Protein AF-A0A367GEB2-F1 (afdb_monomer_lite)

Secondary structure (DSSP, 8-state):
-EEEEEEEPPPTTT-----B-PEESSS--SS----BSSTHHHHHHHH--TT-EEEEEEEEEESSS--HHHHHHHHHHHTTTS-EEEEEEEEES--SHHHHHHHHHHHHHT--SSEEEEEE-SSS-TTHHHHHHHHHHHHHHHSTT-EEEEEEEEEEEEETTEEEEEEEEE-GGGTTHHHHHHHHHHS--TTHHHHHHHHH-TTS--

pLDDT: mean 93.43, std 7.24, range [50.94, 98.88]

Radius of gyration: 18.13 Å; chains: 1; bounding box: 46×41×58 Å

Structure (mmCIF, N/CA/C/O backbone):
data_AF-A0A367GEB2-F1
#
_entry.id   AF-A0A367GEB2-F1
#
loop_
_atom_site.group_PDB
_atom_site.id
_atom_site.type_symbol
_atom_site.label_atom_id
_atom_site.label_alt_id
_atom_site.label_comp_id
_atom_site.label_asym_id
_atom_site.label_entity_id
_atom_site.label_seq_id
_atom_site.pdbx_PDB_ins_code
_atom_site.Cartn_x
_atom_site.Cartn_y
_atom_site.Cartn_z
_atom_site.occupancy
_atom_site.B_iso_or_equiv
_atom_site.auth_seq_id
_atom_site.auth_comp_id
_atom_site.auth_asym_id
_atom_site.auth_atom_id
_atom_site.pdbx_PDB_model_num
ATOM 1 N N . MET A 1 1 ? -18.034 -5.273 -1.468 1.00 91.25 1 MET A N 1
ATOM 2 C CA . MET A 1 1 ? -17.383 -4.385 -0.477 1.00 91.25 1 MET A CA 1
ATOM 3 C C . MET A 1 1 ? -16.349 -3.557 -1.222 1.00 91.25 1 MET A C 1
ATOM 5 O O . MET A 1 1 ? -15.858 -4.051 -2.236 1.00 91.25 1 MET A O 1
ATOM 9 N N . LYS A 1 2 ? -16.039 -2.326 -0.799 1.00 97.69 2 LYS A N 1
ATOM 10 C CA . LYS A 1 2 ? -14.981 -1.552 -1.458 1.00 97.69 2 LYS A CA 1
ATOM 11 C C . LYS A 1 2 ? -13.620 -1.969 -0.909 1.00 97.69 2 LYS A C 1
ATOM 13 O O . LYS A 1 2 ? -13.447 -2.116 0.300 1.00 97.69 2 LYS A O 1
ATOM 18 N N . ARG A 1 3 ? -12.664 -2.216 -1.800 1.00 98.56 3 ARG A N 1
ATOM 19 C CA . ARG A 1 3 ? -11.291 -2.591 -1.450 1.00 98.56 3 ARG A CA 1
ATOM 20 C C . ARG A 1 3 ? -10.326 -1.679 -2.180 1.00 98.56 3 ARG A C 1
ATOM 22 O O . ARG A 1 3 ? -10.350 -1.616 -3.410 1.00 98.56 3 ARG A O 1
ATOM 29 N N . ILE A 1 4 ? -9.478 -0.998 -1.420 1.00 98.81 4 ILE A N 1
ATOM 30 C CA . ILE A 1 4 ? -8.527 -0.029 -1.956 1.00 98.81 4 ILE A CA 1
ATOM 31 C C . ILE A 1 4 ? -7.113 -0.526 -1.690 1.00 98.81 4 ILE A C 1
ATOM 33 O O . ILE A 1 4 ? -6.742 -0.807 -0.555 1.00 98.81 4 ILE A O 1
ATOM 37 N N . TYR A 1 5 ? -6.326 -0.648 -2.754 1.00 98.88 5 TYR A N 1
ATOM 38 C CA . TYR A 1 5 ? -4.956 -1.146 -2.709 1.00 98.88 5 TYR A CA 1
ATOM 39 C C . TYR A 1 5 ? -3.984 -0.037 -3.089 1.00 98.88 5 TYR A C 1
ATOM 41 O O . TYR A 1 5 ? -4.121 0.545 -4.160 1.00 98.88 5 TYR A O 1
ATOM 49 N N . ILE A 1 6 ? -2.988 0.246 -2.257 1.00 98.88 6 ILE A N 1
ATOM 50 C CA . ILE A 1 6 ? -2.015 1.317 -2.502 1.00 98.88 6 ILE A CA 1
ATOM 51 C C . ILE A 1 6 ? -0.635 0.711 -2.737 1.00 98.88 6 ILE A C 1
ATOM 53 O O . ILE A 1 6 ? -0.153 -0.080 -1.931 1.00 98.88 6 ILE A O 1
ATOM 57 N N . THR A 1 7 ? 0.010 1.094 -3.836 1.00 98.50 7 THR A N 1
ATOM 58 C CA . THR A 1 7 ? 1.341 0.602 -4.204 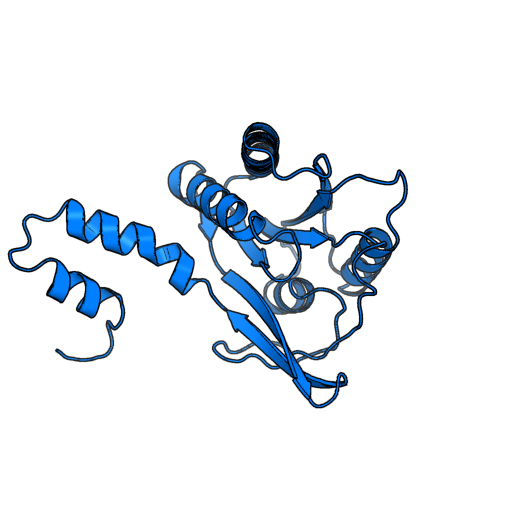1.00 98.50 7 THR A CA 1
ATOM 59 C C . THR A 1 7 ? 2.194 1.692 -4.816 1.00 98.50 7 THR A C 1
ATOM 61 O O . THR A 1 7 ? 1.678 2.604 -5.458 1.00 98.50 7 THR A O 1
ATOM 64 N N . ALA A 1 8 ? 3.511 1.585 -4.659 1.00 97.12 8 ALA A N 1
ATOM 65 C CA . ALA A 1 8 ? 4.448 2.436 -5.371 1.00 97.12 8 ALA A CA 1
ATOM 66 C C . ALA A 1 8 ? 4.975 1.747 -6.638 1.00 97.12 8 ALA A C 1
ATOM 68 O O . ALA A 1 8 ? 5.432 0.603 -6.611 1.00 97.12 8 ALA A O 1
ATOM 69 N N . ILE A 1 9 ? 4.997 2.478 -7.750 1.00 96.06 9 ILE A N 1
ATOM 70 C CA . ILE A 1 9 ? 5.625 2.042 -8.998 1.00 96.06 9 ILE A CA 1
ATOM 71 C C . ILE A 1 9 ? 7.033 2.642 -9.061 1.00 96.06 9 ILE A C 1
ATOM 73 O O . ILE A 1 9 ? 7.178 3.870 -9.092 1.00 96.06 9 ILE A O 1
ATOM 77 N N . PRO A 1 10 ? 8.093 1.815 -9.064 1.00 93.56 10 PRO A N 1
ATOM 78 C CA . PRO A 1 10 ? 9.451 2.326 -9.138 1.00 93.56 10 PRO A CA 1
ATOM 79 C C . PRO A 1 10 ? 9.740 2.909 -10.527 1.00 93.56 10 PRO A C 1
ATOM 81 O O . PRO A 1 10 ? 9.239 2.421 -11.540 1.00 93.56 10 PRO A O 1
ATOM 84 N N . LEU A 1 11 ? 10.601 3.926 -10.574 1.00 90.19 11 LEU A N 1
ATOM 85 C CA . LEU A 1 11 ? 11.084 4.507 -11.826 1.00 90.19 11 LEU A CA 1
ATOM 86 C C . LEU A 1 11 ? 11.839 3.467 -12.665 1.00 90.19 11 LEU A C 1
ATOM 88 O O . LEU A 1 11 ? 12.683 2.739 -12.133 1.00 90.19 11 LEU A O 1
ATOM 92 N N . ASP A 1 12 ? 11.595 3.466 -13.976 1.00 87.62 12 ASP A N 1
ATOM 93 C CA . ASP A 1 12 ? 12.242 2.558 -14.936 1.00 87.62 12 ASP A CA 1
ATOM 94 C C . ASP A 1 12 ? 13.780 2.674 -14.892 1.00 87.62 12 ASP A C 1
ATOM 96 O O . ASP A 1 12 ? 14.495 1.686 -15.041 1.00 87.62 12 ASP A O 1
ATOM 100 N N . SER A 1 13 ? 14.301 3.877 -14.619 1.00 78.19 13 SER A N 1
ATOM 101 C CA . SER A 1 13 ? 15.740 4.152 -14.495 1.00 78.19 13 SER A CA 1
ATOM 102 C C . SER A 1 13 ? 16.391 3.525 -13.262 1.00 78.19 13 SER A C 1
ATOM 104 O O . SER A 1 13 ? 17.603 3.316 -13.250 1.00 78.19 13 SER A O 1
ATOM 106 N N . ASN A 1 14 ? 15.610 3.261 -12.212 1.00 74.25 14 ASN A N 1
ATOM 107 C CA . ASN A 1 14 ? 16.135 2.869 -10.905 1.00 74.25 14 ASN A CA 1
ATOM 108 C C . ASN A 1 14 ? 16.018 1.363 -10.670 1.00 74.25 14 ASN A C 1
ATOM 110 O O . ASN A 1 14 ? 16.843 0.790 -9.960 1.00 74.25 14 ASN A O 1
ATOM 114 N N . PHE A 1 15 ? 14.998 0.720 -11.245 1.00 73.38 15 PHE A N 1
ATOM 115 C CA . PHE A 1 15 ? 14.723 -0.691 -11.012 1.00 73.38 15 PHE A CA 1
ATOM 116 C C . PHE A 1 15 ? 14.232 -1.394 -12.275 1.00 73.38 15 PHE A C 1
ATOM 118 O O . PHE A 1 15 ? 13.178 -1.066 -12.814 1.00 73.38 15 PHE A O 1
ATOM 125 N N . SER A 1 16 ? 14.941 -2.462 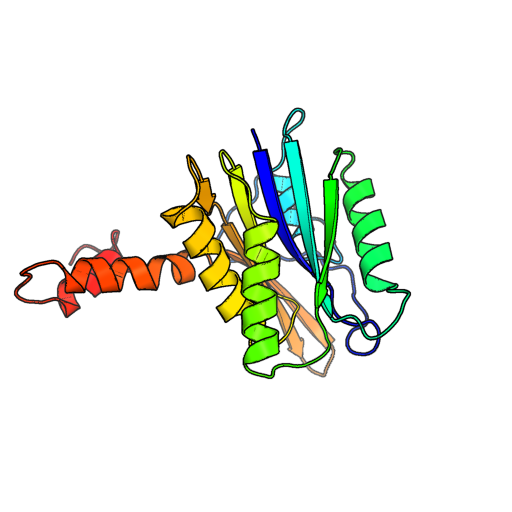-12.648 1.00 74.31 16 SER A N 1
ATOM 126 C CA . SER A 1 16 ? 14.346 -3.558 -13.410 1.00 74.31 16 SER A CA 1
ATOM 127 C C . SER A 1 16 ? 13.570 -4.437 -12.435 1.00 74.31 16 SER A C 1
ATOM 129 O O . SER A 1 16 ? 14.162 -5.073 -11.557 1.00 74.31 16 SER A O 1
ATOM 131 N N . ILE A 1 17 ? 12.250 -4.474 -12.574 1.00 90.00 17 ILE A N 1
ATOM 132 C CA . ILE A 1 17 ? 11.398 -5.341 -11.760 1.00 90.00 17 ILE A CA 1
ATOM 133 C C . ILE A 1 17 ? 11.468 -6.790 -12.257 1.00 90.00 17 ILE A C 1
ATOM 135 O O . ILE A 1 17 ? 11.516 -7.062 -13.456 1.00 90.00 17 ILE A O 1
ATOM 139 N N . SER A 1 18 ? 11.455 -7.734 -11.319 1.00 92.56 18 SER A N 1
ATOM 140 C CA . SER A 1 18 ? 11.450 -9.175 -11.594 1.00 92.56 18 SER A CA 1
ATOM 141 C C . SER A 1 18 ? 10.292 -9.835 -10.862 1.00 92.56 18 SER A C 1
ATOM 143 O O . SER A 1 18 ? 9.883 -9.375 -9.794 1.00 92.56 18 SER A O 1
ATOM 145 N N . ARG A 1 19 ? 9.781 -10.934 -11.423 1.00 95.12 19 ARG A N 1
ATOM 146 C CA . ARG A 1 19 ? 8.762 -11.749 -10.760 1.00 95.12 19 ARG A CA 1
ATOM 147 C C . ARG A 1 19 ? 9.393 -12.606 -9.676 1.00 95.12 19 ARG A C 1
ATOM 149 O O . ARG A 1 19 ? 10.371 -13.301 -9.942 1.00 95.12 19 ARG A O 1
ATOM 156 N N . TYR A 1 20 ? 8.777 -12.622 -8.501 1.00 96.12 20 TYR A N 1
ATOM 157 C CA . TYR A 1 20 ? 9.167 -13.517 -7.419 1.00 96.12 20 TYR A CA 1
ATOM 158 C C . TYR A 1 20 ? 7.945 -14.145 -6.765 1.00 96.12 20 TYR A C 1
ATOM 160 O O . TYR A 1 20 ? 6.945 -13.466 -6.533 1.00 96.12 20 TYR A O 1
ATOM 168 N N . ALA A 1 21 ? 8.045 -15.436 -6.452 1.00 95.75 21 ALA A N 1
ATOM 169 C CA . ALA A 1 21 ? 7.168 -16.085 -5.488 1.00 95.75 21 ALA A CA 1
ATOM 170 C C . ALA A 1 21 ? 7.718 -15.755 -4.093 1.00 95.75 21 ALA A C 1
ATOM 172 O O . ALA A 1 21 ? 8.778 -16.251 -3.720 1.00 95.75 21 ALA A O 1
ATOM 173 N N . ALA A 1 22 ? 7.068 -14.825 -3.394 1.00 96.19 22 ALA A N 1
ATOM 174 C CA . ALA A 1 22 ? 7.492 -14.380 -2.072 1.00 96.19 22 ALA A CA 1
ATOM 175 C C . ALA A 1 22 ? 6.792 -15.208 -0.994 1.00 96.19 22 ALA A C 1
ATOM 177 O O . ALA A 1 22 ? 5.562 -15.254 -0.958 1.00 96.19 22 ALA A O 1
ATOM 178 N N . GLU A 1 23 ? 7.569 -15.838 -0.117 1.00 96.81 23 GLU A N 1
ATOM 179 C CA . GLU A 1 23 ? 7.014 -16.648 0.965 1.00 96.81 23 GLU A CA 1
ATOM 180 C C . GLU A 1 23 ? 6.438 -15.744 2.074 1.00 96.81 23 GLU A C 1
ATOM 182 O O . GLU A 1 23 ? 7.139 -14.838 2.539 1.00 96.81 23 GLU A O 1
ATOM 187 N N . PRO A 1 24 ? 5.187 -15.958 2.518 1.00 96.81 24 PRO A N 1
ATOM 188 C CA . PRO A 1 24 ? 4.606 -15.261 3.663 1.00 96.81 24 PRO A CA 1
ATOM 189 C C . PRO A 1 24 ? 5.410 -15.551 4.933 1.00 96.81 24 PRO A C 1
ATOM 191 O O . PRO A 1 24 ? 5.550 -16.705 5.338 1.00 96.81 24 PRO A O 1
ATOM 194 N N . ALA A 1 25 ? 5.936 -14.513 5.577 1.00 97.25 25 ALA A N 1
ATOM 195 C CA . ALA A 1 25 ? 6.804 -14.673 6.741 1.00 97.25 25 ALA A CA 1
ATOM 196 C C . ALA A 1 25 ? 6.032 -14.727 8.068 1.00 97.25 25 ALA A C 1
ATOM 198 O O . ALA A 1 25 ? 6.400 -15.470 8.975 1.00 97.25 25 ALA A O 1
ATOM 199 N N . ASN A 1 26 ? 4.975 -13.925 8.198 1.00 96.19 26 ASN A N 1
ATOM 200 C CA . ASN A 1 26 ? 4.260 -13.707 9.460 1.00 96.19 26 ASN A CA 1
ATOM 201 C C . ASN A 1 26 ? 2.733 -13.614 9.301 1.00 96.19 26 ASN A C 1
ATOM 203 O O . ASN A 1 26 ? 2.041 -13.211 10.230 1.00 96.19 26 ASN A O 1
ATOM 207 N N . TYR A 1 27 ? 2.206 -14.021 8.148 1.00 95.88 27 TYR A N 1
ATOM 208 C CA . TYR A 1 27 ? 0.774 -14.137 7.884 1.00 95.88 27 TYR A CA 1
ATOM 209 C C . TYR A 1 27 ? 0.497 -15.420 7.093 1.00 95.88 27 TYR A C 1
ATOM 211 O O . TYR A 1 27 ? 1.418 -16.048 6.566 1.00 95.88 27 TYR A O 1
ATOM 219 N N . ARG A 1 28 ? -0.768 -15.847 7.027 1.00 95.06 28 ARG A N 1
ATOM 220 C CA . ARG A 1 28 ? -1.172 -17.055 6.292 1.00 95.06 28 ARG A CA 1
ATOM 221 C C . ARG A 1 28 ? -2.042 -16.669 5.096 1.00 95.06 28 ARG A C 1
ATOM 223 O O . ARG A 1 28 ? -3.150 -16.189 5.327 1.00 95.06 28 ARG A O 1
ATOM 230 N N . PRO A 1 29 ? -1.586 -16.880 3.849 1.00 92.88 29 PRO A N 1
ATOM 231 C CA . PRO A 1 29 ? -2.404 -16.604 2.679 1.00 92.88 29 PRO A CA 1
ATOM 232 C C . PRO A 1 29 ? -3.514 -17.652 2.560 1.00 92.88 29 PRO A C 1
ATOM 234 O O . PRO A 1 29 ? -3.344 -18.813 2.944 1.00 92.88 29 PRO A O 1
ATOM 237 N N . GLN A 1 30 ? -4.646 -17.256 1.992 1.00 90.88 30 GLN A N 1
ATOM 238 C CA . GLN A 1 30 ? -5.752 -18.158 1.668 1.00 90.88 30 GLN A CA 1
ATOM 239 C C . GLN A 1 30 ? -5.528 -18.891 0.338 1.00 90.88 30 GLN A C 1
ATOM 241 O O . GLN A 1 30 ? -6.094 -19.963 0.112 1.00 90.88 30 GLN A O 1
ATOM 246 N N . LYS A 1 31 ? -4.709 -18.324 -0.552 1.00 90.12 31 LYS A N 1
ATOM 247 C CA . LYS A 1 31 ? -4.385 -18.870 -1.873 1.00 90.12 31 LYS A CA 1
ATOM 248 C C . LYS A 1 31 ? -2.911 -19.287 -1.973 1.00 90.12 31 LYS A C 1
ATOM 250 O O . LYS A 1 31 ? -2.059 -18.731 -1.284 1.00 90.12 31 LYS A O 1
ATOM 255 N N . PRO A 1 32 ? -2.578 -20.246 -2.861 1.00 91.56 32 PRO A N 1
ATOM 256 C CA . PRO A 1 32 ? -1.190 -20.629 -3.102 1.00 91.56 32 PRO A CA 1
ATOM 257 C C . PRO A 1 32 ? -0.338 -19.452 -3.581 1.00 91.56 32 PRO A C 1
ATOM 259 O O . PRO A 1 32 ? -0.778 -18.666 -4.426 1.00 91.56 32 PRO A O 1
ATOM 262 N N . VAL A 1 33 ? 0.904 -19.387 -3.096 1.00 91.94 33 VAL A N 1
ATOM 263 C CA . VAL A 1 33 ? 1.892 -18.388 -3.515 1.00 91.94 33 VAL A CA 1
ATOM 264 C C . VAL A 1 33 ? 2.161 -18.526 -5.016 1.00 91.94 33 VAL A C 1
ATOM 266 O O . VAL A 1 33 ? 2.369 -19.623 -5.538 1.00 91.94 33 VAL A O 1
ATOM 269 N N . ARG A 1 34 ? 2.151 -17.394 -5.724 1.00 94.94 34 ARG A N 1
ATOM 270 C CA . ARG A 1 34 ? 2.455 -17.298 -7.157 1.00 94.94 34 ARG A CA 1
ATOM 271 C C . ARG A 1 34 ? 3.483 -16.197 -7.406 1.00 94.94 34 ARG A C 1
ATOM 273 O O . ARG A 1 34 ? 3.566 -15.260 -6.613 1.00 94.94 34 ARG A O 1
ATOM 280 N N . PRO A 1 35 ? 4.268 -16.296 -8.491 1.00 96.50 35 PRO A N 1
ATOM 281 C CA . PRO A 1 35 ? 5.253 -15.281 -8.809 1.00 96.50 35 PRO A CA 1
ATOM 282 C C . PRO A 1 35 ? 4.601 -14.020 -9.387 1.00 96.50 35 PRO A C 1
ATOM 284 O O . PRO A 1 35 ? 3.943 -14.087 -10.424 1.00 96.50 35 PRO A O 1
ATOM 287 N N . TYR A 1 36 ? 4.862 -12.876 -8.756 1.00 97.19 36 TYR A N 1
ATOM 288 C CA . TYR A 1 36 ? 4.386 -11.559 -9.194 1.00 97.19 36 TYR A CA 1
ATOM 289 C C . TYR A 1 36 ? 5.524 -10.535 -9.217 1.00 97.19 36 TYR A C 1
ATOM 291 O O . TYR A 1 36 ? 6.496 -10.639 -8.458 1.00 97.19 36 TYR A O 1
ATOM 299 N N . TYR A 1 37 ? 5.417 -9.545 -10.099 1.00 97.00 37 TYR A N 1
ATOM 300 C CA . TYR A 1 37 ? 6.303 -8.388 -10.143 1.00 97.00 37 TYR A CA 1
ATOM 301 C C . TYR A 1 37 ? 6.082 -7.502 -8.921 1.00 97.00 37 TYR A C 1
ATOM 303 O O . TYR A 1 37 ? 7.059 -7.136 -8.262 1.00 97.00 37 TYR A O 1
ATOM 311 N N . TYR A 1 38 ? 4.826 -7.223 -8.569 1.00 97.75 38 TYR A N 1
ATOM 312 C CA . TYR A 1 38 ? 4.482 -6.294 -7.499 1.00 97.75 38 TYR A CA 1
ATOM 313 C C . TYR A 1 38 ? 4.062 -7.018 -6.210 1.00 97.75 38 TYR A C 1
ATOM 315 O O . TYR A 1 38 ? 3.302 -7.984 -6.267 1.00 97.75 38 TYR A O 1
ATOM 323 N N . PRO A 1 39 ? 4.537 -6.566 -5.034 1.00 97.38 39 PRO A N 1
ATOM 324 C CA . PRO A 1 39 ? 4.175 -7.133 -3.726 1.00 97.38 39 PRO A CA 1
ATOM 325 C C . PRO A 1 39 ? 2.698 -7.003 -3.360 1.00 97.38 39 PRO A C 1
ATOM 327 O O . PRO A 1 39 ? 2.180 -7.831 -2.613 1.00 97.38 39 PRO A O 1
ATOM 330 N N . ILE A 1 40 ? 2.013 -5.986 -3.891 1.00 98.44 40 ILE A N 1
ATOM 331 C CA . ILE A 1 40 ? 0.582 -5.794 -3.648 1.00 98.44 40 ILE A CA 1
ATOM 332 C C . ILE A 1 40 ? -0.271 -6.816 -4.408 1.00 98.44 40 ILE A C 1
ATOM 334 O O . ILE A 1 40 ? -1.334 -7.211 -3.943 1.00 98.44 40 ILE A O 1
ATOM 338 N N . THR A 1 41 ? 0.194 -7.307 -5.559 1.00 98.00 41 THR A N 1
ATOM 339 C CA . THR A 1 41 ? -0.560 -8.230 -6.415 1.00 98.00 41 THR A CA 1
ATOM 340 C C . THR A 1 41 ? -0.971 -9.530 -5.714 1.00 98.00 41 THR A C 1
ATOM 342 O O . THR A 1 41 ? -2.152 -9.878 -5.792 1.00 98.00 41 THR A O 1
ATOM 345 N N . PRO A 1 42 ? -0.089 -10.266 -5.000 1.00 97.38 42 PRO A N 1
ATOM 346 C CA . PRO A 1 42 ? -0.521 -11.439 -4.243 1.00 97.38 42 PRO A CA 1
ATOM 347 C C . PRO A 1 42 ? -1.542 -11.090 -3.151 1.00 97.38 42 PRO A C 1
ATOM 349 O O . PRO A 1 42 ? -2.421 -11.904 -2.887 1.00 97.38 42 PRO A O 1
ATOM 352 N N . VAL A 1 43 ? -1.491 -9.883 -2.575 1.00 98.06 43 VAL A N 1
ATOM 353 C CA . VAL A 1 43 ? -2.473 -9.409 -1.583 1.00 98.06 43 VAL A CA 1
ATOM 354 C C . VAL A 1 43 ? -3.835 -9.195 -2.238 1.00 98.06 43 VAL A C 1
ATOM 356 O O . VAL A 1 43 ? -4.839 -9.681 -1.720 1.00 98.06 43 VAL A O 1
ATOM 359 N N . ILE A 1 44 ? -3.886 -8.535 -3.401 1.00 98.06 44 ILE A N 1
ATOM 360 C CA . ILE A 1 44 ? -5.122 -8.382 -4.187 1.00 98.06 44 ILE A CA 1
ATOM 361 C C . ILE A 1 44 ? -5.676 -9.764 -4.528 1.00 98.06 44 ILE A C 1
ATOM 363 O O . ILE A 1 44 ? -6.846 -10.047 -4.275 1.00 98.06 44 ILE A O 1
ATOM 367 N N . ALA A 1 45 ? -4.823 -10.653 -5.045 1.00 96.88 45 ALA A N 1
ATOM 368 C CA . ALA A 1 45 ? -5.216 -12.006 -5.402 1.00 96.88 45 ALA A CA 1
ATOM 369 C C . ALA A 1 45 ? -5.812 -12.757 -4.205 1.00 96.88 45 ALA A C 1
ATOM 371 O O . ALA A 1 45 ? -6.795 -13.472 -4.382 1.00 96.88 45 ALA A O 1
ATOM 372 N N . ASP A 1 46 ? -5.251 -12.610 -3.006 1.00 96.38 46 ASP A N 1
ATOM 373 C CA . ASP A 1 46 ? -5.690 -13.324 -1.807 1.00 96.38 46 ASP A CA 1
ATOM 374 C C . ASP A 1 46 ? -6.973 -12.755 -1.189 1.00 96.38 46 ASP A C 1
ATOM 376 O O . ASP A 1 46 ? -7.855 -13.510 -0.765 1.00 96.38 46 ASP A O 1
ATOM 380 N N . THR A 1 47 ? -7.116 -11.430 -1.193 1.00 96.62 47 THR A N 1
ATOM 381 C CA . THR A 1 47 ? -8.138 -10.718 -0.412 1.00 96.62 47 THR A CA 1
ATOM 382 C C . THR A 1 47 ? -9.359 -10.316 -1.238 1.00 96.62 47 THR A C 1
ATOM 384 O O . THR A 1 47 ? -10.477 -10.424 -0.737 1.00 96.62 47 THR A O 1
ATOM 387 N N . ALA A 1 48 ? -9.193 -9.944 -2.511 1.00 96.38 48 ALA A N 1
ATOM 388 C CA . ALA A 1 48 ? -10.305 -9.527 -3.360 1.00 96.38 48 ALA A CA 1
ATOM 389 C C . ALA A 1 48 ? -11.258 -10.689 -3.687 1.00 96.38 48 ALA A C 1
ATOM 391 O O . ALA A 1 48 ? -10.857 -11.859 -3.813 1.00 96.38 48 ALA A O 1
ATOM 392 N N . ARG A 1 49 ? -12.549 -10.375 -3.817 1.00 94.38 49 ARG A N 1
ATOM 393 C CA . ARG A 1 49 ? -13.620 -11.317 -4.160 1.00 94.38 49 ARG A CA 1
ATOM 394 C C . ARG A 1 49 ? -14.396 -10.829 -5.385 1.00 94.38 49 ARG A C 1
ATOM 396 O O . ARG A 1 49 ? -14.413 -9.649 -5.716 1.00 94.38 49 ARG A O 1
ATOM 403 N N . GLN A 1 50 ? -15.045 -11.768 -6.070 1.00 93.56 50 GLN A N 1
ATOM 404 C CA . GLN A 1 50 ? -16.021 -11.447 -7.115 1.00 93.56 50 GLN A CA 1
ATOM 405 C C . GLN A 1 50 ? -17.138 -10.577 -6.520 1.00 93.56 50 GLN A C 1
ATOM 407 O O . GLN A 1 50 ? -17.686 -10.921 -5.474 1.00 93.56 50 GLN A O 1
ATOM 412 N N . GLY A 1 51 ? -17.460 -9.468 -7.187 1.00 94.38 51 GLY A N 1
ATOM 413 C CA . GLY A 1 51 ? -18.447 -8.489 -6.718 1.00 94.38 51 GLY A CA 1
ATOM 414 C C . GLY A 1 51 ? -17.898 -7.399 -5.788 1.00 94.38 51 GLY A C 1
ATOM 415 O O . GLY A 1 51 ? -18.667 -6.528 -5.386 1.00 94.38 51 GLY A O 1
ATOM 416 N N . ASP A 1 52 ? -16.604 -7.414 -5.450 1.00 97.38 52 ASP A N 1
ATOM 417 C CA . ASP A 1 52 ? -15.973 -6.266 -4.797 1.00 97.38 52 ASP A CA 1
ATOM 418 C C . ASP A 1 52 ? -15.772 -5.108 -5.780 1.00 97.38 52 ASP A C 1
ATOM 420 O O . ASP A 1 52 ? -15.501 -5.311 -6.965 1.00 97.38 52 ASP A O 1
ATOM 424 N N . GLU A 1 53 ? -15.876 -3.887 -5.261 1.00 98.19 53 GLU A N 1
ATOM 425 C CA . GLU A 1 53 ? -15.441 -2.683 -5.959 1.00 98.19 53 GLU A CA 1
ATOM 426 C C . GLU A 1 53 ? -13.957 -2.486 -5.645 1.00 98.19 53 GLU A C 1
ATOM 428 O O . GLU A 1 53 ? -13.591 -2.192 -4.505 1.00 98.19 53 GLU A O 1
ATOM 433 N N . ILE A 1 54 ? -13.093 -2.732 -6.632 1.00 98.56 54 ILE A N 1
ATOM 434 C CA . ILE A 1 54 ? -11.642 -2.748 -6.438 1.00 98.56 54 ILE A CA 1
ATOM 435 C C . ILE A 1 54 ? -11.035 -1.486 -7.044 1.00 98.56 54 ILE A C 1
ATOM 437 O O . ILE A 1 54 ? -11.067 -1.306 -8.264 1.00 98.56 54 ILE A O 1
ATOM 441 N N . LYS A 1 55 ? -10.414 -0.660 -6.200 1.00 98.75 55 LYS A N 1
ATOM 442 C CA . LYS A 1 55 ? -9.578 0.473 -6.613 1.00 98.75 55 LYS A CA 1
ATOM 443 C C . LYS A 1 55 ? -8.119 0.186 -6.279 1.00 98.75 55 LYS A C 1
ATOM 445 O O . LYS A 1 55 ? -7.800 -0.315 -5.203 1.00 98.75 55 LYS A O 1
ATOM 450 N N . VAL A 1 56 ? -7.220 0.514 -7.195 1.00 98.81 56 VAL A N 1
ATOM 451 C CA . VAL A 1 56 ? -5.773 0.422 -6.999 1.00 98.81 56 VAL A CA 1
ATOM 452 C C . VAL A 1 56 ? -5.169 1.802 -7.224 1.00 98.81 56 VAL A C 1
ATOM 454 O O . VAL A 1 56 ? -5.307 2.367 -8.304 1.00 98.81 56 VAL A O 1
ATOM 457 N N . ILE A 1 57 ? -4.494 2.346 -6.217 1.00 98.81 57 ILE A N 1
ATOM 458 C CA . ILE A 1 57 ? -3.774 3.616 -6.282 1.00 98.81 57 ILE A CA 1
ATOM 459 C C . ILE A 1 57 ? -2.295 3.298 -6.506 1.00 98.81 57 ILE A C 1
ATOM 461 O O . ILE A 1 57 ? -1.594 2.837 -5.604 1.00 98.81 57 ILE A O 1
ATOM 465 N N . ALA A 1 58 ? -1.825 3.527 -7.730 1.00 98.06 58 ALA A N 1
ATOM 466 C CA . ALA A 1 58 ? -0.432 3.370 -8.118 1.00 98.06 58 ALA A CA 1
ATOM 467 C C . ALA A 1 58 ? 0.291 4.716 -8.004 1.00 98.06 58 ALA A C 1
ATOM 469 O O . ALA A 1 58 ? 0.143 5.593 -8.852 1.00 98.06 58 ALA A O 1
ATOM 470 N N . VAL A 1 59 ? 1.083 4.872 -6.947 1.00 97.50 59 VAL A N 1
ATOM 471 C CA . VAL A 1 59 ? 1.882 6.067 -6.672 1.00 97.50 59 VAL A CA 1
ATOM 472 C C . VAL A 1 59 ? 3.188 5.993 -7.443 1.00 97.50 59 VAL A C 1
ATOM 474 O O . VAL A 1 59 ? 3.946 5.034 -7.299 1.00 97.50 59 VAL A O 1
ATOM 477 N N . ARG A 1 60 ? 3.522 7.021 -8.222 1.00 93.50 60 ARG A N 1
ATOM 478 C CA . ARG A 1 60 ? 4.821 7.070 -8.901 1.00 93.50 60 ARG A CA 1
ATOM 479 C C . ARG A 1 60 ? 5.367 8.472 -9.051 1.00 93.50 60 ARG A C 1
ATOM 481 O O . ARG A 1 60 ? 4.632 9.438 -9.229 1.00 93.50 60 ARG A O 1
ATOM 488 N N . GLN A 1 61 ? 6.689 8.565 -9.077 1.00 90.75 61 GLN A N 1
ATOM 489 C CA . GLN A 1 61 ? 7.349 9.789 -9.504 1.00 90.75 61 GLN A CA 1
ATOM 490 C C . GLN A 1 61 ? 7.270 9.902 -11.032 1.00 90.75 61 GLN A C 1
ATOM 492 O O . GLN A 1 61 ? 7.386 8.909 -11.754 1.00 90.75 61 GLN A O 1
ATOM 497 N N . LYS A 1 62 ? 7.043 11.111 -11.543 1.00 86.19 62 LYS A N 1
ATOM 498 C CA . LYS A 1 62 ? 6.973 11.384 -12.979 1.00 86.19 62 LYS A CA 1
ATOM 499 C C . LYS A 1 62 ? 8.257 12.048 -13.449 1.00 86.19 62 LYS A C 1
ATOM 501 O O . LYS A 1 62 ? 8.455 13.241 -13.241 1.00 86.19 62 LYS A O 1
ATOM 506 N N . ASN A 1 63 ? 9.086 11.271 -14.137 1.00 80.44 63 ASN A N 1
ATOM 507 C CA . ASN A 1 63 ? 10.280 11.753 -14.835 1.00 80.44 63 ASN A CA 1
ATOM 508 C C . ASN A 1 63 ? 10.257 11.471 -16.350 1.00 80.44 63 ASN A C 1
ATOM 510 O O . ASN A 1 63 ? 11.120 11.937 -17.088 1.00 80.44 63 ASN A O 1
ATOM 514 N N . SER A 1 64 ? 9.231 10.754 -16.816 1.00 81.44 64 SER A N 1
ATOM 515 C CA . SER A 1 64 ? 8.970 10.426 -18.215 1.00 81.44 64 SER A CA 1
ATOM 516 C C . SER A 1 64 ? 7.453 10.424 -18.482 1.00 81.44 64 SER A C 1
ATOM 518 O O . SER A 1 64 ? 6.666 10.132 -17.569 1.00 81.44 64 SER A O 1
ATOM 520 N N . PRO A 1 65 ? 7.004 10.747 -19.714 1.00 80.75 65 PRO A N 1
ATOM 521 C CA . PRO A 1 65 ? 5.614 10.557 -20.134 1.00 80.75 65 PRO A CA 1
ATOM 522 C C . PRO A 1 65 ? 5.170 9.087 -20.126 1.00 80.75 65 PRO A C 1
ATOM 524 O O . PRO A 1 65 ? 4.001 8.818 -19.864 1.00 80.75 65 PRO A O 1
ATOM 527 N N . HIS A 1 66 ? 6.096 8.160 -20.390 1.00 86.56 66 HIS A N 1
ATOM 528 C CA . HIS A 1 66 ? 5.867 6.710 -20.417 1.00 86.56 66 HIS A CA 1
ATOM 529 C C . HIS A 1 66 ? 6.540 6.031 -19.221 1.00 86.56 66 HIS A C 1
ATOM 531 O O . HIS A 1 66 ? 7.642 6.435 -18.847 1.00 86.56 66 HIS A O 1
ATOM 537 N N . SER A 1 67 ? 5.900 5.004 -18.654 1.00 91.31 67 SER A N 1
ATOM 538 C CA . SER A 1 67 ? 6.498 4.130 -17.637 1.00 91.31 67 SER A CA 1
ATOM 539 C C . SER A 1 67 ? 6.254 2.670 -17.997 1.00 91.31 67 SER A C 1
ATOM 541 O O . SER A 1 67 ? 5.119 2.197 -17.950 1.00 91.31 67 SER A O 1
ATOM 543 N N . GLU A 1 68 ? 7.327 1.949 -18.315 1.00 93.69 68 GLU A N 1
ATOM 544 C CA . GLU A 1 68 ? 7.259 0.518 -18.618 1.00 93.69 68 GLU A CA 1
ATOM 545 C C . GLU A 1 68 ? 6.861 -0.287 -17.374 1.00 93.69 68 GLU A C 1
ATOM 547 O O . GLU A 1 68 ? 6.054 -1.210 -17.461 1.00 93.69 68 GLU A O 1
ATOM 552 N N . ASN A 1 69 ? 7.353 0.105 -16.195 1.00 95.12 69 ASN A N 1
ATOM 553 C CA . ASN A 1 69 ? 6.976 -0.527 -14.934 1.00 95.12 69 ASN A CA 1
ATOM 554 C C .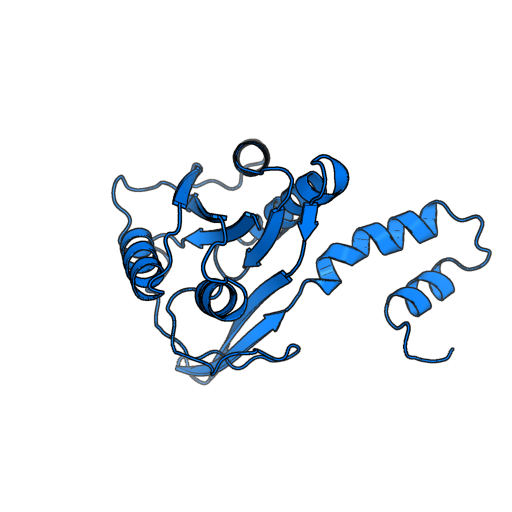 ASN A 1 69 ? 5.460 -0.409 -14.666 1.00 95.12 69 ASN A C 1
ATOM 556 O O . ASN A 1 69 ? 4.823 -1.399 -14.308 1.00 95.12 69 ASN A O 1
ATOM 560 N N . LEU A 1 70 ? 4.840 0.753 -14.915 1.00 95.50 70 LEU A N 1
ATOM 561 C CA . LEU A 1 70 ? 3.383 0.899 -14.779 1.00 95.50 70 LEU A CA 1
ATOM 562 C C . LEU A 1 70 ? 2.614 0.011 -15.771 1.00 95.50 70 LEU A C 1
ATOM 564 O O . LEU A 1 70 ? 1.605 -0.585 -15.398 1.00 95.50 70 LEU A O 1
ATOM 568 N N . GLU A 1 71 ? 3.088 -0.121 -17.011 1.00 95.75 71 GLU A N 1
ATOM 569 C CA . GLU A 1 71 ? 2.480 -1.023 -18.000 1.00 95.75 71 GLU A CA 1
ATOM 570 C C . GLU A 1 71 ? 2.597 -2.497 -17.595 1.00 95.75 71 GLU A C 1
ATOM 572 O O . GLU A 1 71 ? 1.656 -3.276 -17.768 1.00 95.75 71 GLU A O 1
ATOM 577 N N . ILE A 1 72 ? 3.729 -2.893 -17.006 1.00 96.62 72 ILE A N 1
ATOM 578 C CA . ILE A 1 72 ? 3.888 -4.230 -16.428 1.00 96.62 72 ILE A CA 1
ATOM 579 C C . ILE A 1 72 ? 2.881 -4.438 -15.293 1.00 96.62 72 ILE A C 1
ATOM 581 O O . ILE A 1 72 ? 2.252 -5.496 -15.239 1.00 96.62 72 ILE A O 1
ATOM 585 N N . PHE A 1 73 ? 2.690 -3.441 -14.424 1.00 97.50 73 PHE A N 1
ATOM 586 C CA . PHE A 1 73 ? 1.706 -3.523 -13.348 1.00 97.50 73 PHE A CA 1
ATOM 587 C C . PHE A 1 73 ? 0.273 -3.647 -13.878 1.00 97.50 73 PHE A C 1
ATOM 589 O O . PHE A 1 73 ? -0.461 -4.518 -13.422 1.00 97.50 73 PHE A O 1
ATOM 596 N N . ARG A 1 74 ? -0.107 -2.857 -14.893 1.00 97.62 74 ARG A N 1
ATOM 597 C CA . ARG A 1 74 ? -1.419 -2.952 -15.565 1.00 97.62 74 ARG A CA 1
ATOM 598 C C . ARG A 1 74 ? -1.697 -4.364 -16.073 1.00 97.62 74 ARG A C 1
ATOM 600 O O . ARG A 1 74 ? -2.703 -4.959 -15.706 1.00 97.62 74 ARG A O 1
ATOM 607 N N . ARG A 1 75 ? -0.758 -4.941 -16.831 1.00 97.62 75 ARG A N 1
ATOM 608 C CA . ARG A 1 75 ? -0.875 -6.321 -17.343 1.00 97.62 75 ARG A CA 1
ATOM 609 C C . ARG A 1 75 ? -0.953 -7.353 -16.221 1.00 97.62 75 ARG A C 1
ATOM 611 O O . ARG A 1 75 ? -1.594 -8.390 -16.373 1.00 97.62 75 ARG A O 1
ATOM 618 N N . GLU A 1 76 ? -0.254 -7.108 -15.117 1.00 96.94 76 GLU A N 1
ATOM 619 C CA . GLU A 1 76 ? -0.299 -7.980 -13.949 1.00 96.94 76 GLU A CA 1
ATOM 620 C C . GLU A 1 76 ? -1.658 -7.917 -13.230 1.00 96.94 76 GLU A C 1
ATOM 622 O O . GLU A 1 76 ? -2.176 -8.973 -12.865 1.00 96.94 76 GLU A O 1
ATOM 627 N N . LEU A 1 77 ? -2.271 -6.732 -13.109 1.00 97.88 77 LEU A N 1
ATOM 628 C CA . LEU A 1 77 ? -3.640 -6.569 -12.606 1.00 97.88 77 LEU A CA 1
ATOM 629 C C . LEU A 1 77 ? -4.671 -7.234 -13.527 1.00 97.88 77 LEU A C 1
ATOM 631 O O . LEU A 1 77 ? -5.509 -7.989 -13.038 1.00 97.88 77 LEU A O 1
ATOM 635 N N . ASP A 1 78 ? -4.573 -7.035 -14.844 1.00 97.19 78 ASP A N 1
ATOM 636 C CA . ASP A 1 78 ? -5.457 -7.687 -15.824 1.00 97.19 78 ASP A CA 1
ATOM 637 C C . ASP A 1 78 ? -5.396 -9.219 -15.701 1.00 97.19 78 ASP A C 1
ATOM 639 O O . ASP A 1 78 ? -6.410 -9.918 -15.783 1.00 97.19 78 ASP A O 1
ATOM 643 N N . GLY A 1 79 ? -4.200 -9.752 -15.429 1.00 96.50 79 GLY A N 1
ATOM 644 C CA . GLY A 1 79 ? -3.960 -11.177 -15.215 1.00 96.50 79 GLY A CA 1
ATOM 645 C C . GLY A 1 79 ? -4.667 -11.777 -13.992 1.00 96.50 79 GLY A C 1
ATOM 646 O O . GLY A 1 79 ? -4.764 -13.003 -13.901 1.00 96.50 79 GLY A O 1
ATOM 647 N N . LEU A 1 80 ? -5.184 -10.956 -13.069 1.00 95.56 80 LEU A N 1
ATOM 648 C CA . LEU A 1 80 ? -5.990 -11.421 -11.936 1.00 95.56 80 LEU A CA 1
ATOM 649 C C . LEU A 1 80 ? -7.416 -11.812 -12.346 1.00 95.56 80 LEU A C 1
ATOM 651 O O . LEU A 1 80 ? -8.075 -12.544 -11.606 1.00 95.56 80 LEU A O 1
ATOM 655 N N . GLY A 1 81 ? -7.894 -11.350 -13.508 1.00 95.19 81 GLY A N 1
ATOM 656 C CA . GLY A 1 81 ? -9.253 -11.620 -13.983 1.00 95.19 81 GLY A CA 1
ATOM 657 C C . GLY A 1 81 ? -10.344 -10.962 -13.129 1.00 95.19 81 GLY A C 1
ATOM 658 O O . GLY A 1 81 ? -11.465 -11.470 -13.068 1.00 95.19 81 GLY A O 1
ATOM 659 N N . LEU A 1 82 ? -10.012 -9.862 -12.448 1.00 94.19 82 LEU A N 1
ATOM 660 C CA . LEU A 1 82 ? -10.928 -9.048 -11.651 1.00 94.19 82 LEU A CA 1
ATOM 661 C C . LEU A 1 82 ? -10.961 -7.622 -12.223 1.00 94.19 82 LEU A C 1
ATOM 663 O O . LEU A 1 82 ? -9.907 -7.110 -12.603 1.00 94.19 82 LEU A O 1
ATOM 667 N N . PRO A 1 83 ? -12.134 -6.971 -12.298 1.00 94.88 83 PRO A N 1
ATOM 668 C CA . PRO A 1 83 ? -12.208 -5.578 -12.715 1.00 94.88 83 PRO A CA 1
ATOM 669 C C . PRO A 1 83 ? -11.597 -4.682 -11.628 1.00 94.88 83 PRO A C 1
ATOM 671 O O . PRO A 1 83 ? -12.147 -4.567 -10.536 1.00 94.88 83 PRO A O 1
ATOM 674 N N . CYS A 1 84 ? -10.466 -4.050 -11.940 1.00 96.69 84 CYS A N 1
ATOM 675 C CA . CYS A 1 84 ? -9.756 -3.137 -11.046 1.00 96.69 84 CYS A CA 1
ATOM 676 C C . CYS A 1 84 ? -9.734 -1.728 -11.652 1.00 96.69 84 CYS A C 1
ATOM 678 O O . CYS A 1 84 ? -9.230 -1.537 -12.760 1.00 96.69 84 CYS A O 1
ATOM 680 N N . ALA A 1 85 ? -10.229 -0.729 -10.923 1.00 98.00 85 ALA A N 1
ATOM 681 C CA . ALA A 1 85 ? -10.048 0.673 -11.279 1.00 98.00 85 ALA A CA 1
ATOM 682 C C . ALA A 1 85 ? -8.645 1.128 -10.851 1.00 98.00 85 ALA A C 1
ATOM 684 O O . ALA A 1 85 ? -8.343 1.172 -9.661 1.00 98.00 85 ALA A O 1
ATOM 685 N N . LEU A 1 86 ? -7.773 1.442 -11.810 1.00 98.31 86 LEU A N 1
ATOM 686 C CA . LEU A 1 86 ? -6.402 1.880 -11.538 1.00 98.31 86 LEU A CA 1
ATOM 687 C C . LEU A 1 86 ? -6.286 3.408 -11.606 1.00 98.31 86 LEU A C 1
ATOM 689 O O . LEU A 1 86 ? -6.418 3.991 -12.683 1.00 98.31 86 LEU A O 1
ATOM 693 N N . THR A 1 87 ? -5.939 4.031 -10.483 1.00 98.25 87 THR A N 1
ATOM 694 C CA . THR A 1 87 ? -5.520 5.435 -10.408 1.00 98.25 87 THR A CA 1
ATOM 695 C C . THR A 1 87 ? -4.001 5.522 -10.552 1.00 98.25 87 THR A C 1
ATOM 697 O O . THR A 1 87 ? -3.261 4.948 -9.754 1.00 98.25 87 THR A O 1
ATOM 700 N N . ASP A 1 88 ? -3.528 6.262 -11.556 1.00 96.19 88 ASP A N 1
ATOM 701 C CA . ASP A 1 88 ? -2.112 6.617 -11.728 1.00 96.19 88 ASP A CA 1
ATOM 702 C C . ASP A 1 88 ? -1.818 7.946 -11.012 1.00 96.19 88 ASP A C 1
ATOM 704 O O . ASP A 1 88 ? -1.996 9.026 -11.581 1.00 96.19 88 ASP A O 1
ATOM 708 N N . LEU A 1 89 ? -1.404 7.866 -9.745 1.00 96.69 89 LEU A N 1
ATOM 709 C CA . LEU A 1 89 ? -1.103 9.028 -8.914 1.00 96.69 89 LEU A CA 1
ATOM 710 C C . LEU A 1 89 ? 0.354 9.438 -9.122 1.00 96.69 89 LEU A C 1
ATOM 712 O O . LEU A 1 89 ? 1.288 8.810 -8.616 1.00 96.69 89 LEU A O 1
ATOM 716 N N . THR A 1 90 ? 0.554 10.525 -9.864 1.00 93.56 90 THR A N 1
ATOM 717 C CA . THR A 1 90 ? 1.896 11.015 -10.182 1.00 93.56 90 THR A CA 1
ATOM 718 C C . THR A 1 90 ? 2.345 12.149 -9.276 1.00 93.56 90 THR A C 1
ATOM 720 O O . THR A 1 90 ? 1.626 13.134 -9.121 1.00 93.56 90 THR A O 1
ATOM 723 N N . THR A 1 91 ? 3.582 12.079 -8.791 1.00 90.25 91 THR A N 1
ATOM 724 C CA . THR A 1 91 ? 4.245 13.170 -8.067 1.00 90.25 91 THR A CA 1
ATOM 725 C C . THR A 1 91 ? 5.542 13.601 -8.752 1.00 90.25 91 TH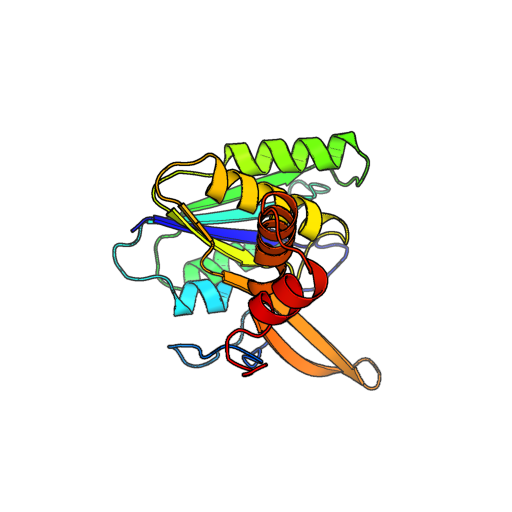R A C 1
ATOM 727 O O . THR A 1 91 ? 6.123 12.840 -9.531 1.00 90.25 91 THR A O 1
ATOM 730 N N . PRO A 1 92 ? 6.029 14.832 -8.520 1.00 88.31 92 PRO A N 1
ATOM 731 C CA . PRO A 1 92 ? 7.344 15.236 -9.004 1.00 88.31 92 PRO A CA 1
ATOM 732 C C . PRO A 1 92 ? 8.466 14.356 -8.426 1.00 88.31 92 PRO A C 1
ATOM 734 O O . PRO A 1 92 ? 8.398 13.912 -7.280 1.00 88.31 92 PRO A O 1
ATOM 737 N N . GLU A 1 93 ? 9.545 14.150 -9.186 1.00 87.81 93 GLU A N 1
ATOM 738 C CA . GLU A 1 93 ? 10.744 13.446 -8.707 1.00 87.81 93 GLU A CA 1
ATOM 739 C C . GLU A 1 93 ? 11.571 14.331 -7.753 1.00 87.81 93 GLU A C 1
ATOM 741 O O . GLU A 1 93 ? 12.651 14.819 -8.078 1.00 87.81 93 GLU A O 1
ATOM 746 N N . ASN A 1 94 ? 11.050 14.594 -6.554 1.00 85.81 94 ASN A N 1
ATOM 747 C CA . ASN A 1 94 ? 11.803 15.222 -5.474 1.00 85.81 94 ASN A CA 1
ATOM 748 C C . ASN A 1 94 ? 11.335 14.706 -4.105 1.00 85.81 94 ASN A C 1
ATOM 750 O O . ASN A 1 94 ? 10.268 14.116 -3.976 1.00 85.81 94 ASN A O 1
ATOM 754 N N . GLN A 1 95 ? 12.168 14.908 -3.085 1.00 87.81 95 GLN A N 1
ATOM 755 C CA . GLN A 1 95 ? 11.852 14.596 -1.684 1.00 87.81 95 GLN A CA 1
ATOM 756 C C . GLN A 1 95 ? 11.944 15.859 -0.814 1.00 87.81 95 GLN A C 1
ATOM 758 O O . GLN A 1 95 ? 12.287 15.790 0.365 1.00 87.81 95 GLN A O 1
ATOM 763 N N . GLN A 1 96 ? 11.710 17.033 -1.413 1.00 94.06 96 GLN A N 1
ATOM 764 C CA . GLN A 1 96 ? 11.632 18.280 -0.656 1.00 94.06 96 GLN A CA 1
ATOM 765 C C . GLN A 1 96 ? 10.342 18.290 0.167 1.00 94.06 96 GLN A C 1
ATOM 767 O O . GLN A 1 96 ? 9.365 17.642 -0.207 1.00 94.06 96 GLN A O 1
ATOM 772 N N . ARG A 1 97 ? 10.329 19.046 1.272 1.00 94.56 97 ARG A N 1
ATOM 773 C CA . ARG A 1 97 ? 9.188 19.132 2.199 1.00 94.56 97 ARG A CA 1
ATOM 774 C C . ARG A 1 97 ? 7.858 19.302 1.462 1.00 94.56 97 ARG A C 1
ATOM 776 O O . ARG A 1 97 ? 6.953 18.505 1.662 1.00 94.56 97 ARG A O 1
ATOM 783 N N . ASP A 1 98 ? 7.770 20.301 0.590 1.00 94.75 98 ASP A N 1
ATOM 784 C CA . ASP A 1 98 ? 6.520 20.633 -0.098 1.00 94.75 98 ASP A CA 1
ATOM 785 C C . ASP A 1 98 ? 6.093 19.518 -1.072 1.00 94.75 98 ASP A C 1
ATOM 787 O O . ASP A 1 98 ? 4.906 19.264 -1.229 1.00 94.75 98 ASP A O 1
ATOM 791 N N . GLY A 1 99 ? 7.047 18.779 -1.653 1.00 93.81 99 GLY A N 1
ATOM 792 C CA . GLY A 1 99 ? 6.759 17.604 -2.481 1.00 93.81 99 GLY A CA 1
ATOM 793 C C . GLY A 1 99 ? 6.203 16.423 -1.680 1.00 93.81 99 GLY A C 1
ATOM 794 O O . GLY A 1 99 ? 5.291 15.744 -2.144 1.00 93.81 99 GLY A O 1
ATOM 795 N N . LEU A 1 100 ? 6.705 16.197 -0.462 1.00 95.88 100 LEU A N 1
ATOM 796 C CA . LEU A 1 100 ? 6.183 15.157 0.434 1.00 95.88 100 LEU A CA 1
ATOM 797 C C . LEU A 1 100 ? 4.788 15.512 0.972 1.00 95.88 100 LEU A C 1
ATOM 799 O O . LEU A 1 100 ? 3.934 14.634 1.064 1.00 95.88 100 LEU A O 1
ATOM 803 N N . LEU A 1 101 ? 4.539 16.790 1.277 1.00 96.50 101 LEU A N 1
ATOM 804 C CA . LEU A 1 101 ? 3.212 17.271 1.682 1.00 96.50 101 LEU A CA 1
ATOM 805 C C . LEU A 1 101 ? 2.201 17.190 0.530 1.00 96.50 101 LEU A C 1
ATOM 807 O O . LEU A 1 101 ? 1.080 16.740 0.741 1.00 96.50 101 LEU A O 1
ATOM 811 N N . ALA A 1 102 ? 2.609 17.537 -0.693 1.00 95.75 102 ALA A N 1
ATOM 812 C CA . ALA A 1 102 ? 1.765 17.381 -1.877 1.00 95.75 102 ALA A CA 1
ATOM 813 C C . ALA A 1 102 ? 1.450 15.906 -2.181 1.00 95.75 102 ALA A C 1
ATOM 815 O O . ALA A 1 102 ? 0.354 15.594 -2.635 1.00 95.75 102 ALA A O 1
ATOM 816 N N . LEU A 1 103 ? 2.383 14.980 -1.917 1.00 96.94 103 LEU A N 1
ATOM 817 C CA . LEU A 1 103 ? 2.104 13.545 -2.018 1.00 96.94 103 LEU A CA 1
ATOM 818 C C . LEU A 1 103 ? 1.034 13.109 -1.008 1.00 96.94 103 LEU A C 1
ATOM 820 O O . LEU A 1 103 ? 0.158 12.331 -1.374 1.00 96.94 103 LEU A O 1
ATOM 824 N N . PHE A 1 104 ? 1.101 13.597 0.234 1.00 98.12 104 PHE A N 1
ATOM 825 C CA . PHE A 1 104 ? 0.067 13.329 1.234 1.00 98.12 104 PHE A CA 1
ATOM 826 C C . PHE A 1 104 ? -1.301 13.840 0.764 1.00 98.12 104 PHE A C 1
ATOM 828 O O . PHE A 1 104 ? -2.242 13.060 0.722 1.00 98.12 104 PHE A O 1
ATOM 835 N N . GLU A 1 105 ? -1.386 15.106 0.342 1.00 97.94 105 GLU A N 1
ATOM 836 C CA . GLU A 1 105 ? -2.623 15.718 -0.170 1.00 97.94 105 GLU A CA 1
ATOM 837 C C . GLU A 1 105 ? -3.200 14.954 -1.371 1.00 97.94 105 GLU A C 1
ATOM 839 O O . GLU A 1 105 ? -4.397 14.683 -1.426 1.00 97.94 105 GLU A O 1
ATOM 844 N N . ALA A 1 106 ? -2.348 14.559 -2.321 1.00 97.88 106 ALA A N 1
ATOM 845 C CA . ALA A 1 106 ? -2.778 13.785 -3.479 1.00 97.88 106 ALA A CA 1
ATOM 846 C C . ALA A 1 106 ? -3.292 12.394 -3.082 1.00 97.88 106 ALA A C 1
ATOM 848 O O . ALA A 1 106 ? -4.283 11.926 -3.635 1.00 97.88 106 ALA A O 1
ATOM 849 N N . LEU A 1 107 ? -2.622 11.723 -2.138 1.00 98.19 107 LEU A N 1
ATOM 850 C CA . LEU A 1 107 ? -3.041 10.408 -1.656 1.00 98.19 107 LEU A CA 1
ATOM 851 C C . LEU A 1 107 ? -4.393 10.480 -0.954 1.00 98.19 107 LEU A C 1
ATOM 853 O O . LEU A 1 107 ? -5.276 9.693 -1.281 1.00 98.19 107 LEU A O 1
ATOM 857 N N . THR A 1 108 ? -4.566 11.420 -0.025 1.00 98.44 108 THR A N 1
ATOM 858 C CA . THR A 1 108 ? -5.823 11.563 0.717 1.00 98.44 108 THR A CA 1
ATOM 859 C C . THR A 1 108 ? -6.976 12.000 -0.181 1.00 98.44 108 THR A C 1
ATOM 861 O O . THR A 1 108 ? -8.098 11.559 0.036 1.00 98.44 108 THR A O 1
ATOM 864 N N . GLY A 1 109 ? -6.711 12.778 -1.236 1.00 98.25 109 GLY A N 1
ATOM 865 C CA . GLY A 1 109 ? -7.710 13.128 -2.251 1.00 98.25 109 GLY A CA 1
ATOM 866 C C . GLY A 1 109 ? -8.242 11.940 -3.066 1.00 98.25 109 GLY A C 1
ATOM 867 O O . GLY A 1 109 ? -9.328 12.030 -3.631 1.00 98.25 109 GLY A O 1
ATOM 868 N N . GLU A 1 110 ? -7.509 10.824 -3.110 1.00 98.44 110 GLU A N 1
ATOM 869 C CA . GLU A 1 110 ? -7.921 9.584 -3.781 1.00 98.44 110 GLU A CA 1
ATOM 870 C C . GLU A 1 110 ? -8.506 8.536 -2.823 1.00 98.44 110 GLU A C 1
ATOM 872 O O . GLU A 1 110 ? -8.946 7.473 -3.271 1.00 98.44 110 GLU A O 1
ATOM 877 N N . MET A 1 111 ? -8.494 8.799 -1.517 1.00 98.44 111 MET A N 1
ATOM 878 C CA . MET A 1 111 ? -9.047 7.901 -0.509 1.00 98.44 111 MET A CA 1
ATOM 879 C C . MET A 1 111 ? -10.565 8.076 -0.398 1.00 98.44 111 MET A C 1
ATOM 881 O O . MET A 1 111 ? -11.106 9.167 -0.540 1.00 98.44 111 MET A O 1
ATOM 885 N N . GLU A 1 112 ? -11.259 6.970 -0.159 1.00 98.44 112 GLU A N 1
ATOM 886 C CA . GLU A 1 112 ? -12.715 6.877 -0.099 1.00 98.44 112 GLU A CA 1
ATOM 887 C C . GLU A 1 112 ? -13.172 6.150 1.178 1.00 98.44 112 GLU A C 1
ATOM 889 O O . GLU A 1 112 ? -12.460 5.276 1.685 1.00 98.44 112 GLU A O 1
ATOM 894 N N . SER A 1 113 ? -14.360 6.522 1.666 1.00 98.38 113 SER A N 1
ATOM 895 C CA . SER A 1 113 ? -15.093 5.869 2.764 1.00 98.38 113 SER A CA 1
ATOM 896 C C . SER A 1 113 ? -15.602 4.467 2.386 1.00 98.38 113 SER A C 1
ATOM 898 O O . SER A 1 113 ? -15.551 4.072 1.211 1.00 98.38 113 SER A O 1
ATOM 900 N N . ASP A 1 114 ? -16.137 3.742 3.375 1.00 97.94 114 ASP A N 1
ATOM 901 C CA . ASP A 1 114 ? -16.755 2.410 3.241 1.00 97.94 114 ASP A CA 1
ATOM 902 C C . ASP A 1 114 ? -15.811 1.357 2.628 1.00 97.94 114 ASP A C 1
ATOM 904 O O . ASP A 1 114 ? -16.217 0.520 1.807 1.00 97.94 114 ASP A O 1
ATOM 908 N N . ALA A 1 115 ? -14.521 1.426 2.974 1.00 98.12 115 ALA A N 1
ATOM 909 C CA . ALA A 1 115 ? -13.456 0.709 2.282 1.00 98.12 115 ALA A CA 1
ATOM 910 C C . ALA A 1 115 ? -12.478 -0.021 3.211 1.00 98.12 115 ALA A C 1
ATOM 912 O O . ALA A 1 115 ? -12.006 0.510 4.214 1.00 98.12 115 ALA A O 1
ATOM 913 N N . CYS A 1 116 ? -12.079 -1.219 2.777 1.00 98.38 116 CYS A N 1
ATOM 914 C CA . CYS A 1 116 ? -10.945 -1.952 3.331 1.00 98.38 116 CYS A CA 1
ATOM 915 C C . CYS A 1 116 ? -9.661 -1.577 2.582 1.00 98.38 116 CYS A C 1
ATOM 917 O O . CYS A 1 116 ? -9.536 -1.853 1.381 1.00 98.38 116 CYS A O 1
ATOM 919 N N . TYR A 1 117 ? -8.695 -0.995 3.287 1.00 98.69 117 TYR A N 1
ATOM 920 C CA . TYR A 1 117 ? -7.408 -0.598 2.731 1.00 98.69 117 TYR A CA 1
ATOM 921 C C . TYR A 1 117 ? -6.356 -1.681 2.890 1.00 98.69 117 TYR A C 1
ATOM 923 O O . TYR A 1 117 ? -6.169 -2.263 3.958 1.00 98.69 117 TYR A O 1
ATOM 931 N N . TYR A 1 118 ? -5.604 -1.873 1.816 1.00 98.81 118 TYR A N 1
ATOM 932 C CA . TYR A 1 118 ? -4.374 -2.637 1.805 1.00 98.81 118 TYR A CA 1
ATOM 933 C C . TYR A 1 118 ? -3.278 -1.789 1.170 1.00 98.81 118 TYR A C 1
ATOM 935 O O . TYR A 1 118 ? -3.523 -1.074 0.200 1.00 98.81 118 TYR A O 1
ATOM 943 N N . ALA A 1 119 ? -2.055 -1.872 1.669 1.00 98.75 119 ALA A N 1
ATOM 944 C CA . ALA A 1 119 ? -0.946 -1.115 1.106 1.00 98.75 119 ALA A CA 1
ATOM 945 C C . ALA A 1 119 ? 0.320 -1.955 1.000 1.00 98.75 119 ALA A C 1
ATOM 947 O O . ALA A 1 119 ? 0.497 -2.918 1.742 1.00 98.75 119 ALA A O 1
ATOM 948 N N . ASP A 1 120 ? 1.230 -1.577 0.108 1.00 98.12 120 ASP A N 1
ATOM 949 C CA . ASP A 1 120 ? 2.605 -2.056 0.153 1.00 98.12 120 ASP A CA 1
ATOM 950 C C . ASP A 1 120 ? 3.615 -0.911 0.263 1.00 98.12 120 ASP A C 1
ATOM 952 O O . ASP A 1 120 ? 3.479 0.155 -0.338 1.00 98.12 120 ASP A O 1
ATOM 956 N N . ALA A 1 121 ? 4.657 -1.172 1.046 1.00 97.31 121 ALA A N 1
ATOM 957 C CA . ALA A 1 121 ? 5.748 -0.251 1.337 1.00 97.31 121 ALA A CA 1
ATOM 958 C C . ALA A 1 121 ? 7.085 -0.752 0.765 1.00 97.31 121 ALA A C 1
ATOM 960 O O . ALA A 1 121 ? 8.154 -0.421 1.277 1.00 97.31 121 ALA A O 1
ATOM 961 N N . THR A 1 122 ? 7.048 -1.616 -0.256 1.00 96.62 122 THR A N 1
ATOM 962 C CA . THR A 1 122 ? 8.265 -2.253 -0.783 1.00 96.62 122 THR A CA 1
ATOM 963 C C . THR A 1 122 ? 9.025 -1.334 -1.720 1.00 96.62 122 THR A C 1
ATOM 965 O O . THR A 1 122 ? 10.244 -1.193 -1.618 1.00 96.62 122 THR A O 1
ATOM 968 N N . PHE A 1 123 ? 8.302 -0.758 -2.675 1.00 95.06 123 PHE A N 1
ATOM 969 C CA . PHE A 1 123 ? 8.842 0.213 -3.609 1.00 95.06 123 PHE A CA 1
ATOM 970 C C . PHE A 1 123 ? 8.552 1.634 -3.119 1.00 95.06 123 PHE A C 1
ATOM 972 O O . PHE A 1 123 ? 7.849 1.850 -2.134 1.00 95.06 123 PHE A O 1
ATOM 979 N N . GLY A 1 124 ? 9.112 2.610 -3.829 1.00 91.94 124 GLY A N 1
ATOM 980 C CA . GLY A 1 124 ? 9.040 4.020 -3.463 1.00 91.94 124 GLY A CA 1
ATOM 981 C C . GLY A 1 124 ? 10.344 4.529 -2.857 1.00 91.94 124 GLY A C 1
ATOM 982 O O . GLY A 1 124 ? 11.356 3.830 -2.771 1.00 91.94 124 GLY A O 1
ATOM 983 N N . THR A 1 125 ? 10.341 5.804 -2.487 1.00 92.56 125 THR A N 1
ATOM 984 C CA . THR A 1 125 ? 11.472 6.434 -1.804 1.00 92.56 125 THR A CA 1
ATOM 985 C C . THR A 1 125 ? 11.511 6.006 -0.337 1.00 92.56 125 THR A C 1
ATOM 987 O O . THR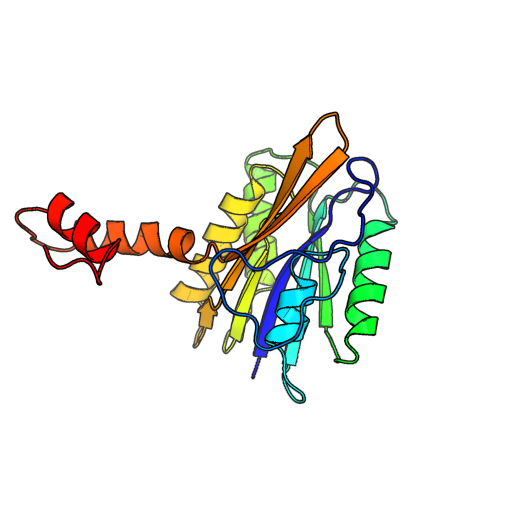 A 1 125 ? 10.520 5.560 0.228 1.00 92.56 125 THR A O 1
ATOM 990 N N . LYS A 1 126 ? 12.641 6.213 0.346 1.00 93.19 126 LYS A N 1
ATOM 991 C CA . LYS A 1 126 ? 12.750 5.929 1.793 1.00 93.19 126 LYS A CA 1
ATOM 992 C C . LYS A 1 126 ? 11.772 6.742 2.653 1.00 93.19 126 LYS A C 1
ATOM 994 O O . LYS A 1 126 ? 11.476 6.352 3.773 1.00 93.19 126 LYS A O 1
ATOM 999 N N . THR A 1 127 ? 11.313 7.881 2.140 1.00 94.75 127 THR A N 1
ATOM 1000 C CA . THR A 1 127 ? 10.337 8.769 2.785 1.00 94.75 127 THR A CA 1
ATOM 1001 C C . THR A 1 127 ? 8.891 8.351 2.524 1.00 94.75 127 THR A C 1
ATOM 1003 O O . THR A 1 127 ? 8.015 8.716 3.303 1.00 94.75 127 THR A O 1
ATOM 1006 N N . TYR A 1 128 ? 8.634 7.564 1.473 1.00 95.56 128 TYR A N 1
ATOM 1007 C CA . TYR A 1 128 ? 7.292 7.135 1.080 1.00 95.56 128 TYR A CA 1
ATOM 1008 C C . TYR A 1 128 ? 6.533 6.399 2.196 1.00 95.56 128 TYR A C 1
ATOM 1010 O O . TYR A 1 128 ? 5.393 6.785 2.443 1.00 95.56 128 TYR A O 1
ATOM 1018 N N . PRO A 1 129 ? 7.126 5.437 2.938 1.00 96.06 129 PRO A N 1
ATOM 1019 C CA . PRO A 1 129 ? 6.410 4.751 4.013 1.00 96.06 129 PRO A CA 1
ATOM 1020 C C . PRO A 1 129 ? 5.861 5.688 5.096 1.00 96.06 129 PRO A C 1
ATOM 1022 O O . PRO A 1 129 ? 4.797 5.416 5.639 1.00 96.06 129 PRO A O 1
ATOM 1025 N N . LEU A 1 130 ? 6.540 6.808 5.383 1.00 96.00 130 LEU A N 1
ATOM 1026 C CA . LEU A 1 130 ? 6.056 7.793 6.357 1.00 96.00 130 LEU A CA 1
ATOM 1027 C C . LEU A 1 130 ? 4.795 8.498 5.847 1.00 96.00 130 LEU A C 1
ATOM 1029 O O . LEU A 1 130 ? 3.809 8.589 6.568 1.00 96.00 130 LEU A O 1
ATOM 1033 N N . VAL A 1 131 ? 4.813 8.945 4.588 1.00 97.50 131 VAL A N 1
ATOM 1034 C CA . VAL A 1 131 ? 3.657 9.604 3.963 1.00 97.50 131 VAL A CA 1
ATOM 1035 C C . VAL A 1 131 ? 2.487 8.630 3.808 1.00 97.50 131 VAL A C 1
ATOM 1037 O O . VAL A 1 131 ? 1.354 8.985 4.122 1.00 97.50 131 VAL A O 1
ATOM 1040 N N . LEU A 1 132 ? 2.767 7.393 3.385 1.00 98.12 132 LEU A N 1
ATOM 1041 C CA . LEU A 1 132 ? 1.780 6.320 3.281 1.00 98.12 132 LEU A CA 1
ATOM 1042 C C . LEU A 1 132 ? 1.123 6.035 4.638 1.00 98.12 132 LEU A C 1
ATOM 1044 O O . LEU A 1 132 ? -0.100 5.986 4.714 1.00 98.12 132 LEU A O 1
ATOM 1048 N N . SER A 1 133 ? 1.915 5.902 5.709 1.00 97.12 133 SER A N 1
ATOM 1049 C CA . SER A 1 133 ? 1.392 5.689 7.065 1.00 97.12 133 SER A CA 1
ATOM 1050 C C . SER A 1 133 ? 0.493 6.843 7.507 1.00 97.12 133 SER A C 1
ATOM 1052 O O . SER A 1 133 ? -0.601 6.608 8.006 1.00 97.12 133 SER A O 1
ATOM 1054 N N . SER A 1 134 ? 0.899 8.098 7.286 1.00 97.62 134 SER A N 1
ATOM 1055 C CA . SER A 1 134 ? 0.051 9.251 7.617 1.00 97.62 134 SER A CA 1
ATOM 1056 C C . SER A 1 134 ? -1.252 9.275 6.813 1.00 97.62 134 SER A C 1
ATOM 1058 O O . SER A 1 134 ? -2.295 9.608 7.368 1.00 97.62 134 SER A O 1
ATOM 1060 N N . ALA A 1 135 ? -1.220 8.914 5.527 1.00 98.38 135 ALA A N 1
ATOM 1061 C CA . ALA A 1 135 ? -2.417 8.863 4.687 1.00 98.38 135 ALA A CA 1
ATOM 1062 C C . ALA A 1 135 ? -3.380 7.747 5.129 1.00 98.38 135 ALA A C 1
ATOM 1064 O O . ALA A 1 135 ? -4.585 7.960 5.193 1.00 98.38 135 ALA A O 1
ATOM 1065 N N . LEU A 1 136 ? -2.862 6.577 5.510 1.00 98.25 136 LEU A N 1
ATOM 1066 C CA . LEU A 1 136 ? -3.682 5.497 6.066 1.00 98.25 136 LEU A CA 1
ATOM 1067 C C . LEU A 1 136 ? -4.325 5.897 7.405 1.00 98.25 136 LEU A C 1
ATOM 1069 O O . LEU A 1 136 ? -5.494 5.596 7.623 1.00 98.25 136 LEU A O 1
ATOM 1073 N N . HIS A 1 137 ? -3.618 6.642 8.265 1.00 97.19 137 HIS A N 1
ATOM 1074 C CA . HIS A 1 137 ? -4.216 7.201 9.486 1.00 97.19 137 HIS A CA 1
ATOM 1075 C C . HIS A 1 137 ? -5.285 8.242 9.182 1.00 97.19 137 HIS A C 1
ATOM 1077 O O . HIS A 1 137 ? -6.284 8.305 9.890 1.00 97.19 137 HIS A O 1
ATOM 1083 N N . TYR A 1 138 ? -5.092 9.062 8.145 1.00 97.94 138 TYR A N 1
ATOM 1084 C CA . TYR A 1 138 ? -6.147 9.952 7.674 1.00 97.94 138 TYR A CA 1
ATOM 1085 C C . TYR A 1 138 ? -7.392 9.148 7.289 1.00 97.94 138 TYR A C 1
ATOM 1087 O O . TYR A 1 138 ? -8.477 9.480 7.752 1.00 97.94 138 TYR A O 1
ATOM 1095 N N . ALA A 1 139 ? -7.238 8.072 6.513 1.00 97.81 139 ALA A N 1
ATOM 1096 C CA . ALA A 1 139 ? -8.365 7.243 6.108 1.00 97.81 139 ALA A CA 1
ATOM 1097 C C . ALA A 1 139 ? -9.108 6.662 7.326 1.00 97.81 139 ALA A C 1
ATOM 1099 O O . ALA A 1 139 ? -10.313 6.840 7.432 1.00 97.81 139 ALA A O 1
ATOM 1100 N N . GLU A 1 140 ? -8.393 6.055 8.277 1.00 95.44 140 GLU A N 1
ATOM 1101 C CA . GLU A 1 140 ? -8.987 5.448 9.480 1.00 95.44 140 GLU A CA 1
ATOM 1102 C C . GLU A 1 140 ? -9.629 6.473 10.434 1.00 95.44 140 GLU A C 1
ATOM 1104 O O . GLU A 1 140 ? -10.661 6.197 11.038 1.00 95.44 140 GLU A O 1
ATOM 1109 N N . LYS A 1 141 ? -9.024 7.659 10.599 1.00 94.88 141 LYS A N 1
ATOM 1110 C CA . LYS A 1 141 ? -9.478 8.658 11.584 1.00 94.88 141 LYS A CA 1
ATOM 1111 C C . LYS A 1 141 ? -10.507 9.650 11.032 1.00 94.88 141 LYS A C 1
ATOM 1113 O O . LYS A 1 141 ? -11.199 10.280 11.829 1.00 94.88 141 LYS A O 1
ATOM 1118 N N . ILE A 1 142 ? -10.551 9.867 9.715 1.00 97.69 142 ILE A N 1
ATOM 1119 C CA . ILE A 1 142 ? -11.326 10.957 9.094 1.00 97.69 142 ILE A CA 1
ATOM 1120 C C . ILE A 1 142 ? -12.431 10.449 8.168 1.00 97.69 142 ILE A C 1
ATOM 1122 O O . ILE A 1 142 ? -13.457 11.119 8.060 1.00 97.69 142 ILE A O 1
ATOM 1126 N N . LEU A 1 143 ? -12.235 9.321 7.481 1.00 98.19 143 LEU A N 1
ATOM 1127 C CA . LEU A 1 143 ? -13.242 8.778 6.569 1.00 98.19 143 LEU A CA 1
ATOM 1128 C C . LEU A 1 143 ? -14.182 7.824 7.309 1.00 98.19 143 LEU A C 1
ATOM 1130 O O . LEU A 1 143 ? -13.789 7.143 8.253 1.00 98.19 143 LEU A O 1
ATOM 1134 N N . ASP A 1 144 ? -15.432 7.775 6.857 1.00 97.88 144 ASP A N 1
ATOM 1135 C CA . ASP A 1 144 ? -16.461 6.932 7.461 1.00 97.88 144 ASP A CA 1
ATOM 1136 C C . ASP A 1 144 ? -16.246 5.454 7.102 1.00 97.88 144 ASP A C 1
ATOM 1138 O O . ASP A 1 144 ? -15.968 5.121 5.946 1.00 97.88 144 ASP A O 1
ATOM 1142 N N . GLU A 1 145 ? -16.419 4.565 8.085 1.00 96.69 145 GLU A N 1
ATOM 1143 C CA . GLU A 1 145 ? -16.444 3.105 7.890 1.00 96.69 145 GLU A CA 1
ATOM 1144 C C . GLU A 1 145 ? -15.223 2.567 7.110 1.00 96.69 145 GLU A C 1
ATOM 1146 O O . GLU A 1 145 ? -15.337 1.772 6.172 1.00 96.69 145 GLU A O 1
ATOM 1151 N N . VAL A 1 146 ? -14.028 3.031 7.489 1.00 97.81 146 VAL A N 1
ATOM 1152 C CA . VAL A 1 146 ? -12.747 2.594 6.923 1.00 97.81 146 VAL A CA 1
ATOM 1153 C C . VAL A 1 146 ? -12.015 1.639 7.862 1.00 97.81 146 VAL A C 1
ATOM 1155 O O . VAL A 1 146 ? -11.910 1.879 9.061 1.00 97.81 146 VAL A O 1
ATOM 1158 N N . GLU A 1 147 ? -11.423 0.590 7.288 1.00 97.19 147 GLU A N 1
ATOM 1159 C CA . GLU A 1 147 ? -10.517 -0.325 7.986 1.00 97.19 147 GLU A CA 1
ATOM 1160 C C . GLU A 1 147 ? -9.190 -0.450 7.223 1.00 97.19 147 GLU A C 1
ATOM 1162 O O . GLU A 1 147 ? -9.175 -0.719 6.019 1.00 97.19 147 GLU A O 1
ATOM 1167 N N . VAL A 1 148 ? -8.055 -0.303 7.913 1.00 97.69 148 VAL A N 1
ATOM 1168 C CA . VAL A 1 148 ? -6.732 -0.633 7.358 1.00 97.69 148 VAL A CA 1
ATOM 1169 C C . VAL A 1 148 ? -6.441 -2.108 7.627 1.00 97.69 148 VAL A C 1
ATOM 1171 O O . VAL A 1 148 ? -5.961 -2.488 8.690 1.00 97.69 148 VAL A O 1
ATOM 1174 N N . CYS A 1 149 ? -6.734 -2.955 6.643 1.00 97.44 149 CYS A N 1
ATOM 1175 C CA . CYS A 1 149 ? -6.711 -4.409 6.790 1.00 97.44 149 CYS A CA 1
ATOM 1176 C C . CYS A 1 149 ? -5.326 -5.047 6.614 1.00 97.44 149 CYS A C 1
ATOM 1178 O O . CYS A 1 149 ? -5.152 -6.213 6.970 1.00 97.44 149 CYS A O 1
ATOM 1180 N N . GLY A 1 150 ? -4.367 -4.358 5.990 1.00 97.81 150 GLY A N 1
ATOM 1181 C CA . GLY A 1 150 ? -3.048 -4.941 5.743 1.00 97.81 150 GLY A CA 1
ATOM 1182 C C . GLY A 1 150 ? -2.031 -3.990 5.115 1.00 97.81 150 GLY A C 1
ATOM 1183 O O . GLY A 1 150 ? -2.318 -3.321 4.128 1.00 97.81 150 GLY A O 1
ATOM 1184 N N . ILE A 1 151 ? -0.803 -3.977 5.622 1.00 98.44 151 ILE A N 1
ATOM 1185 C CA . ILE A 1 151 ? 0.335 -3.248 5.055 1.00 98.44 151 ILE A CA 1
ATOM 1186 C C . ILE A 1 151 ? 1.459 -4.248 4.829 1.00 98.44 151 ILE A C 1
ATOM 1188 O O . ILE A 1 151 ? 1.861 -4.940 5.756 1.00 98.44 151 ILE A O 1
ATOM 1192 N N . TYR A 1 152 ? 1.995 -4.322 3.614 1.00 98.56 152 TYR A N 1
ATOM 1193 C CA . TYR A 1 152 ? 2.918 -5.380 3.218 1.00 98.56 152 TYR A CA 1
ATOM 1194 C C . TYR A 1 152 ? 4.282 -4.856 2.779 1.00 98.56 152 TYR A C 1
ATOM 1196 O O . TYR A 1 152 ? 4.417 -3.802 2.158 1.00 98.56 152 TYR A O 1
ATOM 1204 N N . TYR A 1 153 ? 5.319 -5.639 3.054 1.00 98.38 153 TYR A N 1
ATOM 1205 C CA . TYR A 1 153 ? 6.686 -5.371 2.620 1.00 98.38 153 TYR A CA 1
ATOM 1206 C C . TYR A 1 153 ? 7.333 -6.649 2.096 1.00 98.38 153 TYR A C 1
ATOM 1208 O O . TYR A 1 153 ? 7.310 -7.678 2.768 1.00 98.38 153 TYR A O 1
ATOM 1216 N N . ARG A 1 154 ? 7.925 -6.600 0.899 1.00 97.69 154 ARG A N 1
ATOM 1217 C CA . ARG A 1 154 ? 8.661 -7.725 0.319 1.00 97.69 154 ARG A CA 1
ATOM 1218 C C . ARG A 1 154 ? 10.164 -7.500 0.430 1.00 97.69 154 ARG A C 1
ATOM 1220 O O . ARG A 1 154 ? 10.724 -6.631 -0.237 1.00 97.69 154 ARG A O 1
ATOM 1227 N N . GLU A 1 155 ? 10.823 -8.346 1.209 1.00 97.06 155 GLU A N 1
ATOM 1228 C CA . GLU A 1 155 ? 12.272 -8.354 1.360 1.00 97.06 155 GLU A CA 1
ATOM 1229 C C . GLU A 1 155 ? 12.924 -9.310 0.356 1.00 97.06 155 GLU A C 1
ATOM 1231 O O . GLU A 1 155 ? 12.463 -10.434 0.139 1.00 97.06 155 GLU A O 1
ATOM 1236 N N . LEU A 1 156 ? 14.030 -8.861 -0.244 1.00 95.31 156 LEU A N 1
ATOM 1237 C CA . LEU A 1 156 ? 14.925 -9.693 -1.043 1.00 95.31 156 LEU A CA 1
ATOM 1238 C C . LEU A 1 156 ? 16.293 -9.730 -0.363 1.00 95.31 156 LEU A C 1
ATOM 1240 O O . LEU A 1 156 ? 17.055 -8.760 -0.463 1.00 95.31 156 LEU A O 1
ATOM 1244 N N . THR A 1 157 ? 16.642 -10.857 0.255 1.00 95.06 157 THR A N 1
ATOM 1245 C CA . THR A 1 157 ? 18.011 -11.060 0.740 1.00 95.06 157 THR A CA 1
ATOM 1246 C C . THR A 1 157 ? 18.905 -11.502 -0.411 1.00 95.06 157 THR A C 1
ATOM 1248 O O . THR A 1 157 ? 18.460 -12.158 -1.362 1.00 95.06 157 THR A O 1
ATOM 1251 N N . ARG A 1 158 ? 20.179 -11.110 -0.360 1.00 94.25 158 ARG A N 1
ATOM 1252 C CA . ARG A 1 158 ? 21.154 -11.442 -1.398 1.00 94.25 158 ARG A CA 1
ATOM 1253 C C . ARG A 1 158 ? 22.425 -12.013 -0.797 1.00 94.25 158 ARG A C 1
ATOM 1255 O O . ARG A 1 158 ? 22.876 -11.561 0.248 1.00 94.25 158 ARG A O 1
ATOM 1262 N N . GLU A 1 159 ? 23.004 -12.966 -1.507 1.00 95.25 159 GLU A N 1
ATOM 1263 C CA . GLU A 1 159 ? 24.312 -13.556 -1.235 1.00 95.25 159 GLU A CA 1
ATOM 1264 C C . GLU A 1 159 ? 25.084 -13.552 -2.554 1.00 95.25 159 GLU A C 1
ATOM 1266 O O . GLU A 1 159 ? 24.547 -13.936 -3.595 1.00 95.25 159 GLU A O 1
ATOM 1271 N N . ASP A 1 160 ? 26.288 -12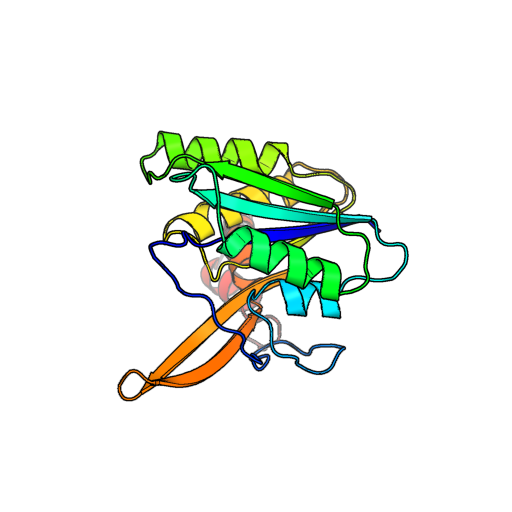.978 -2.542 1.00 93.38 160 ASP A N 1
ATOM 1272 C CA . ASP A 1 160 ? 27.122 -12.769 -3.734 1.00 93.38 160 ASP A CA 1
ATOM 1273 C C . ASP A 1 160 ? 26.381 -12.102 -4.911 1.00 93.38 160 ASP A C 1
ATOM 1275 O O . ASP A 1 160 ? 26.505 -12.485 -6.076 1.00 93.38 160 ASP A O 1
ATOM 1279 N N . GLY A 1 161 ? 25.550 -11.100 -4.599 1.00 88.44 161 GLY A N 1
ATOM 1280 C CA . GLY A 1 161 ? 24.775 -10.338 -5.586 1.00 88.44 161 GLY A CA 1
ATOM 1281 C C . GLY A 1 161 ? 23.571 -11.080 -6.181 1.00 88.44 161 GLY A C 1
ATOM 1282 O O . GLY A 1 161 ? 22.811 -10.482 -6.943 1.00 88.44 161 GLY A O 1
ATOM 1283 N N . LYS A 1 162 ? 23.346 -12.347 -5.815 1.00 91.62 162 LYS A N 1
ATOM 1284 C CA . LYS A 1 162 ? 22.194 -13.148 -6.248 1.00 91.62 162 LYS A CA 1
ATOM 1285 C C . LYS A 1 162 ? 21.118 -13.164 -5.174 1.00 91.62 162 LYS A C 1
ATOM 1287 O O . LYS A 1 162 ? 21.421 -13.141 -3.987 1.00 91.62 162 LYS A O 1
ATOM 1292 N N . VAL A 1 163 ? 19.856 -13.209 -5.591 1.00 93.69 163 VAL A N 1
ATOM 1293 C CA . VAL A 1 163 ? 18.726 -13.342 -4.662 1.00 93.69 163 VAL A CA 1
ATOM 1294 C C . VAL A 1 163 ? 18.797 -14.705 -3.975 1.00 93.69 163 VAL A C 1
ATOM 1296 O O . VAL A 1 163 ? 18.860 -15.730 -4.650 1.00 93.69 163 VAL A O 1
ATOM 1299 N N . LYS A 1 164 ? 18.797 -14.691 -2.639 1.00 95.19 164 LYS A N 1
ATOM 1300 C CA . LYS A 1 164 ? 18.864 -15.877 -1.776 1.00 95.19 164 LYS A CA 1
ATOM 1301 C C . LYS A 1 164 ? 17.495 -16.247 -1.222 1.00 95.19 164 LYS A C 1
ATOM 1303 O O . LYS A 1 164 ? 17.110 -17.410 -1.270 1.00 95.19 164 LYS A O 1
ATOM 1308 N N . SER A 1 165 ? 16.754 -15.266 -0.717 1.00 95.94 165 SER A N 1
ATOM 1309 C CA . SER A 1 165 ? 15.379 -15.452 -0.259 1.00 95.94 165 SER A CA 1
ATOM 1310 C C . SER A 1 165 ? 14.499 -14.293 -0.695 1.00 95.94 165 SER A C 1
ATOM 1312 O O . SER A 1 165 ? 14.969 -13.170 -0.898 1.00 95.94 165 SER A O 1
ATOM 1314 N N . VAL A 1 166 ? 13.210 -14.593 -0.828 1.00 97.50 166 VAL A N 1
ATOM 1315 C CA . VAL A 1 166 ? 12.167 -13.601 -1.050 1.00 97.50 166 VAL A CA 1
ATOM 1316 C C . VAL A 1 166 ? 11.068 -13.861 -0.040 1.00 97.50 166 VAL A C 1
ATOM 1318 O O . VAL A 1 166 ? 10.432 -14.915 -0.075 1.00 97.50 166 VAL A O 1
ATOM 1321 N N . GLN A 1 167 ? 10.866 -12.912 0.863 1.00 97.94 167 GLN A N 1
ATOM 1322 C CA . GLN A 1 167 ? 9.849 -13.002 1.903 1.00 97.94 167 GLN A CA 1
ATOM 1323 C C . GLN A 1 167 ? 8.893 -11.827 1.792 1.00 97.94 167 GLN A C 1
ATOM 1325 O O . GLN A 1 167 ? 9.302 -10.721 1.448 1.00 97.94 167 GLN A O 1
ATOM 1330 N N . GLN A 1 168 ? 7.619 -12.073 2.069 1.00 98.31 168 GLN A N 1
ATOM 1331 C CA . GLN A 1 168 ? 6.613 -11.034 2.213 1.00 98.31 168 GLN A CA 1
ATOM 1332 C C . GLN A 1 168 ? 6.168 -10.982 3.668 1.00 98.31 168 GLN A C 1
ATOM 1334 O O . GLN A 1 168 ? 5.774 -11.994 4.245 1.00 98.31 168 GLN A O 1
ATOM 1339 N N . TYR A 1 169 ? 6.225 -9.792 4.243 1.00 98.44 169 TYR A N 1
ATOM 1340 C CA . TYR A 1 169 ? 5.825 -9.501 5.607 1.00 98.44 169 TYR A CA 1
ATOM 1341 C C . TYR A 1 169 ? 4.540 -8.693 5.590 1.00 98.44 169 TYR A C 1
ATOM 1343 O O . TYR A 1 169 ? 4.410 -7.764 4.796 1.00 98.44 169 TYR A O 1
ATOM 1351 N N . ASP A 1 170 ? 3.627 -9.032 6.485 1.00 98.00 170 ASP A N 1
ATOM 1352 C CA . ASP A 1 170 ? 2.580 -8.136 6.948 1.00 98.00 170 ASP A CA 1
ATOM 1353 C C . ASP A 1 170 ? 3.165 -7.275 8.078 1.00 98.00 170 ASP A C 1
ATOM 1355 O O . ASP A 1 170 ? 3.566 -7.782 9.126 1.00 98.00 170 ASP A O 1
ATOM 1359 N N . ILE A 1 171 ? 3.292 -5.976 7.844 1.00 97.38 171 ILE A N 1
ATOM 1360 C CA . ILE A 1 171 ? 3.860 -5.002 8.777 1.00 97.38 171 ILE A CA 1
ATOM 1361 C C . ILE A 1 171 ? 2.785 -4.110 9.410 1.00 97.38 171 ILE A C 1
ATOM 1363 O O . ILE A 1 171 ? 3.125 -3.085 9.997 1.00 97.38 171 ILE A O 1
ATOM 1367 N N . SER A 1 172 ? 1.504 -4.485 9.329 1.00 95.62 172 SER A N 1
ATOM 1368 C CA . SER A 1 172 ? 0.379 -3.675 9.833 1.00 95.62 172 SER A CA 1
ATOM 1369 C C . SER A 1 172 ? 0.491 -3.347 11.320 1.00 95.62 172 SER A C 1
ATOM 1371 O O . SER A 1 172 ? 0.084 -2.277 11.750 1.00 95.62 172 SER A O 1
ATOM 1373 N N . ALA A 1 173 ? 1.133 -4.210 12.110 1.00 93.00 173 ALA A N 1
ATOM 1374 C CA . ALA A 1 173 ? 1.394 -3.938 13.524 1.00 93.00 173 ALA A CA 1
ATOM 1375 C C . ALA A 1 173 ? 2.252 -2.676 13.763 1.00 93.00 173 ALA A C 1
ATOM 1377 O O . ALA A 1 173 ? 2.211 -2.105 14.848 1.00 93.00 173 ALA A O 1
ATOM 1378 N N . LEU A 1 174 ? 3.038 -2.223 12.775 1.00 93.25 174 LEU A N 1
ATOM 1379 C CA . LEU A 1 174 ? 3.792 -0.968 12.881 1.00 93.25 174 LEU A CA 1
ATOM 1380 C C . LEU A 1 174 ? 2.884 0.263 12.787 1.00 93.25 174 LEU A C 1
ATOM 1382 O O . LEU A 1 174 ? 3.193 1.288 13.388 1.00 93.25 174 LEU A O 1
ATOM 1386 N N . PHE A 1 175 ? 1.769 0.156 12.064 1.00 92.62 175 PHE A N 1
ATOM 1387 C CA . PHE A 1 175 ? 0.793 1.232 11.907 1.00 92.62 175 PHE A CA 1
ATOM 1388 C C . PHE A 1 175 ? 0.034 1.507 13.209 1.00 92.62 175 PHE A C 1
ATOM 1390 O O . PHE A 1 175 ? -0.247 2.652 13.536 1.00 92.62 175 PHE A O 1
ATOM 1397 N N . THR A 1 176 ? -0.206 0.484 14.029 1.00 89.56 176 THR A N 1
ATOM 1398 C CA . THR A 1 176 ? -0.924 0.639 15.304 1.00 89.56 176 THR A CA 1
ATOM 1399 C C . THR A 1 176 ? -0.056 1.213 16.431 1.00 89.56 176 THR A C 1
ATOM 1401 O O . THR A 1 176 ? -0.565 1.476 17.520 1.00 89.56 176 THR A O 1
ATOM 1404 N N . LEU A 1 177 ? 1.257 1.389 16.217 1.00 92.62 177 LEU A N 1
ATOM 1405 C CA . LEU A 1 177 ? 2.186 1.834 17.264 1.00 92.62 177 LEU A CA 1
ATOM 1406 C C . LEU A 1 177 ? 1.853 3.231 17.792 1.00 92.62 177 LEU A C 1
ATOM 1408 O O . LEU A 1 177 ? 1.926 3.438 19.001 1.00 92.62 177 LEU A O 1
ATOM 1412 N N . ASP A 1 178 ? 1.479 4.160 16.910 1.00 88.38 178 ASP A N 1
ATOM 1413 C CA . ASP A 1 178 ? 1.123 5.531 17.295 1.00 88.38 178 ASP A CA 1
ATOM 1414 C C . ASP A 1 178 ? -0.119 5.533 18.196 1.00 88.38 178 ASP A C 1
ATOM 1416 O O . ASP A 1 178 ? -0.088 6.077 19.294 1.00 88.38 178 ASP A O 1
ATOM 1420 N N . GLY A 1 179 ? -1.151 4.764 17.826 1.00 88.50 179 GLY A N 1
ATOM 1421 C CA . GLY A 1 179 ? -2.350 4.586 18.650 1.00 88.50 179 GLY A CA 1
ATOM 1422 C C . GLY A 1 179 ? -2.062 3.982 20.030 1.00 88.50 179 GLY A C 1
ATOM 1423 O O . GLY A 1 179 ? -2.651 4.400 21.023 1.00 88.50 179 GLY A O 1
ATOM 1424 N N . ILE A 1 180 ? -1.117 3.037 20.135 1.00 91.50 180 ILE A N 1
ATOM 1425 C CA . ILE A 1 180 ? -0.682 2.498 21.438 1.00 91.50 180 ILE A CA 1
ATOM 1426 C C . ILE A 1 180 ? -0.032 3.587 22.302 1.00 91.50 180 ILE A C 1
ATOM 1428 O O . ILE A 1 180 ? -0.245 3.620 23.518 1.00 91.50 180 ILE A O 1
ATOM 1432 N N . VAL A 1 181 ? 0.769 4.463 21.693 1.00 91.50 181 VAL A N 1
ATOM 1433 C CA . VAL A 1 181 ? 1.416 5.581 22.389 1.00 91.50 181 VAL A CA 1
ATOM 1434 C C . VAL A 1 181 ? 0.388 6.631 22.814 1.00 91.50 181 VAL A C 1
ATOM 1436 O O . VAL A 1 181 ? 0.452 7.076 23.960 1.00 91.50 181 VAL A O 1
ATOM 1439 N N . ASP A 1 182 ? -0.571 6.965 21.950 1.00 89.81 182 ASP A N 1
ATOM 1440 C CA . ASP A 1 182 ? -1.662 7.904 22.237 1.00 89.81 182 ASP A CA 1
ATOM 1441 C C . ASP A 1 182 ? -2.526 7.416 23.410 1.00 89.81 182 ASP A C 1
ATOM 1443 O O . ASP A 1 182 ? -2.708 8.148 24.383 1.00 89.81 182 ASP A O 1
ATOM 1447 N N . MET A 1 183 ? -2.951 6.145 23.403 1.00 89.50 183 MET A N 1
ATOM 1448 C CA . MET A 1 183 ? -3.698 5.547 24.523 1.00 89.50 183 MET A CA 1
ATOM 1449 C C . MET A 1 183 ? -2.915 5.641 25.840 1.00 89.50 183 MET A C 1
ATOM 1451 O O . MET A 1 183 ? -3.438 6.063 26.870 1.00 89.50 183 MET A O 1
ATOM 1455 N N . ALA A 1 184 ? -1.617 5.319 25.808 1.00 90.06 184 ALA A N 1
ATOM 1456 C CA . ALA A 1 184 ? -0.762 5.445 26.985 1.00 90.06 184 ALA A CA 1
ATOM 1457 C C . ALA A 1 184 ? -0.605 6.907 27.449 1.00 90.06 184 ALA A C 1
ATOM 1459 O O . ALA A 1 184 ? -0.320 7.163 28.625 1.00 90.06 184 ALA A O 1
ATOM 1460 N N . ALA A 1 185 ? -0.721 7.878 26.538 1.00 88.44 185 ALA A N 1
ATOM 1461 C CA . ALA A 1 185 ? -0.610 9.299 26.836 1.00 88.44 185 ALA A CA 1
ATOM 1462 C C . ALA A 1 185 ? -1.871 9.845 27.520 1.00 88.44 185 ALA A C 1
ATOM 1464 O O . ALA A 1 185 ? -1.722 10.589 28.494 1.00 88.44 185 ALA A O 1
ATOM 1465 N N . GLU A 1 186 ? -3.054 9.442 27.058 1.00 82.38 186 GLU A N 1
ATOM 1466 C CA . GLU A 1 186 ? -4.357 9.888 27.569 1.00 82.38 186 GLU A CA 1
ATOM 1467 C C . GLU A 1 186 ? -4.714 9.286 28.932 1.00 82.38 186 GLU A C 1
ATOM 1469 O O . GLU A 1 186 ? -5.319 9.964 29.765 1.00 82.38 186 GLU A O 1
ATOM 1474 N N . ASP A 1 187 ? -4.289 8.053 29.205 1.00 70.94 187 ASP A N 1
ATOM 1475 C CA . ASP A 1 187 ? -4.616 7.400 30.464 1.00 70.94 187 ASP A CA 1
ATOM 1476 C C . ASP A 1 187 ? -3.800 7.951 31.659 1.00 70.94 187 ASP A C 1
ATOM 1478 O O . ASP A 1 187 ? -2.572 8.128 31.592 1.00 70.94 187 ASP A O 1
ATOM 1482 N N . ASP A 1 188 ? -4.464 8.115 32.813 1.00 80.38 188 ASP A N 1
ATOM 1483 C CA . ASP A 1 188 ? -3.841 8.378 34.128 1.00 80.38 188 ASP A CA 1
ATOM 1484 C C . ASP A 1 188 ? -3.199 7.096 34.705 1.00 80.38 188 ASP A C 1
ATOM 1486 O O . ASP A 1 188 ? -3.413 6.682 35.846 1.00 80.38 188 ASP A O 1
ATOM 1490 N N . LEU A 1 189 ? -2.447 6.387 33.856 1.00 81.88 189 LEU A N 1
ATOM 1491 C CA . LEU A 1 189 ? -1.789 5.136 34.202 1.00 81.88 189 LEU A CA 1
ATOM 1492 C C . LEU A 1 189 ? -0.521 5.405 35.023 1.00 81.88 189 LEU A C 1
ATOM 1494 O O . LEU A 1 189 ? 0.373 6.121 34.556 1.00 81.88 189 LEU A O 1
ATOM 1498 N N . PRO A 1 190 ? -0.357 4.749 36.188 1.00 76.75 190 PRO A N 1
ATOM 1499 C CA . PRO A 1 190 ? 0.818 4.935 37.038 1.00 76.75 190 PRO A CA 1
ATOM 1500 C C . PRO A 1 190 ? 2.117 4.421 36.395 1.00 76.75 190 PRO A C 1
ATOM 1502 O O . PRO A 1 190 ? 3.197 4.899 36.737 1.00 76.75 190 PRO A O 1
ATOM 1505 N N . ASP A 1 191 ? 2.035 3.470 35.452 1.00 90.94 191 ASP A N 1
ATOM 1506 C CA . ASP A 1 191 ? 3.185 2.967 34.688 1.00 90.94 191 ASP A CA 1
ATOM 1507 C C . ASP A 1 191 ? 2.852 2.788 33.196 1.00 90.94 191 ASP A C 1
ATOM 1509 O O . ASP A 1 191 ? 2.507 1.704 32.713 1.00 90.94 191 ASP A O 1
ATOM 1513 N N . LYS A 1 192 ? 3.019 3.881 32.445 1.00 91.50 192 LYS A N 1
ATOM 1514 C CA . LYS A 1 192 ? 2.821 3.934 30.988 1.00 91.50 192 LYS A CA 1
ATOM 1515 C C . LYS A 1 192 ? 3.737 2.967 30.224 1.00 91.50 192 LYS A C 1
ATOM 1517 O O . LYS A 1 192 ? 3.352 2.443 29.182 1.00 91.50 192 LYS A O 1
ATOM 1522 N N . LYS A 1 193 ? 4.939 2.664 30.738 1.00 90.75 193 LYS A N 1
ATOM 1523 C CA . LYS A 1 193 ? 5.862 1.716 30.084 1.00 90.75 193 LYS A CA 1
ATOM 1524 C C . LYS A 1 193 ? 5.361 0.282 30.201 1.00 90.75 193 LYS A C 1
ATOM 1526 O O . LYS A 1 193 ? 5.486 -0.478 29.240 1.00 90.75 193 LYS A O 1
ATOM 1531 N N . LYS A 1 194 ? 4.810 -0.096 31.359 1.00 91.00 194 LYS A N 1
ATOM 1532 C CA . LYS A 1 194 ? 4.187 -1.413 31.545 1.00 91.00 194 LYS A CA 1
ATOM 1533 C C . LYS A 1 194 ? 2.976 -1.578 30.627 1.00 91.00 194 LYS A C 1
ATOM 1535 O O . LYS A 1 194 ? 2.866 -2.615 29.980 1.00 91.00 194 LYS A O 1
ATOM 1540 N N . PHE A 1 195 ? 2.135 -0.550 30.520 1.00 90.75 195 PHE A N 1
ATOM 1541 C CA . PHE A 1 195 ? 0.985 -0.556 29.615 1.00 90.75 195 PHE A CA 1
ATOM 1542 C C . PHE A 1 195 ? 1.389 -0.768 28.151 1.00 90.75 195 PHE A C 1
ATOM 1544 O O . PHE A 1 195 ? 0.900 -1.698 27.518 1.00 90.75 195 PHE A O 1
ATOM 1551 N N . ILE A 1 196 ? 2.358 -0.001 27.637 1.00 92.12 196 ILE A N 1
ATOM 1552 C CA . ILE A 1 196 ? 2.840 -0.172 26.256 1.00 92.12 196 ILE A CA 1
ATOM 1553 C C . ILE A 1 196 ? 3.338 -1.607 26.020 1.00 92.12 196 ILE A C 1
ATOM 1555 O O . ILE A 1 196 ? 2.994 -2.219 25.013 1.00 92.12 196 ILE A O 1
ATOM 1559 N N . ARG A 1 197 ? 4.110 -2.191 26.950 1.00 90.88 197 ARG A N 1
ATOM 1560 C CA . ARG A 1 197 ? 4.588 -3.583 26.814 1.00 90.88 197 ARG A CA 1
ATOM 1561 C C . ARG A 1 197 ? 3.448 -4.596 26.735 1.00 90.88 197 ARG A C 1
ATOM 1563 O O . ARG A 1 197 ? 3.567 -5.551 25.974 1.00 90.88 197 ARG A O 1
ATOM 1570 N N . MET A 1 198 ? 2.389 -4.385 27.512 1.00 90.19 198 MET A N 1
ATOM 1571 C CA . MET A 1 198 ? 1.189 -5.220 27.488 1.00 90.19 198 MET A CA 1
ATOM 1572 C C . MET A 1 198 ? 0.480 -5.114 26.132 1.00 90.19 198 MET A C 1
ATOM 1574 O O . MET A 1 198 ? 0.165 -6.136 25.537 1.00 90.19 198 MET A O 1
ATOM 1578 N N . MET A 1 199 ? 0.319 -3.902 25.592 1.00 90.75 199 MET A N 1
ATOM 1579 C CA . MET A 1 199 ? -0.335 -3.688 24.294 1.00 90.75 199 MET A CA 1
ATOM 1580 C C . MET A 1 199 ? 0.470 -4.231 23.104 1.00 90.75 199 MET A C 1
ATOM 1582 O O . MET A 1 199 ? -0.112 -4.693 22.129 1.00 90.75 199 MET A O 1
ATOM 1586 N N . LEU A 1 200 ? 1.805 -4.220 23.177 1.00 90.69 200 LEU A N 1
ATOM 1587 C CA . LEU A 1 200 ? 2.671 -4.803 22.140 1.00 90.69 200 LEU A CA 1
ATOM 1588 C C . LEU A 1 200 ? 2.668 -6.341 22.143 1.00 90.69 200 LEU A C 1
ATOM 1590 O O . LEU A 1 200 ? 3.023 -6.967 21.141 1.00 90.69 200 LEU A O 1
ATOM 1594 N N . HIS A 1 201 ? 2.328 -6.956 23.276 1.00 87.00 201 HIS A N 1
ATOM 1595 C CA . HIS A 1 201 ? 2.384 -8.401 23.484 1.00 87.00 201 HIS A CA 1
ATOM 1596 C C . HIS A 1 201 ? 1.180 -8.892 24.304 1.00 87.00 201 HIS A C 1
ATOM 1598 O O . HIS A 1 201 ? 1.382 -9.437 25.391 1.00 87.00 201 HIS A O 1
ATOM 1604 N N . PRO A 1 202 ? -0.057 -8.736 23.800 1.00 73.19 202 PRO A N 1
ATOM 1605 C CA . PRO A 1 202 ? -1.263 -9.030 24.575 1.00 73.19 202 PRO A CA 1
ATOM 1606 C C . PRO A 1 202 ? -1.348 -10.500 25.016 1.00 73.19 202 PRO A C 1
ATOM 1608 O O . PRO A 1 202 ? -1.893 -10.792 26.075 1.00 73.19 202 PRO A O 1
ATOM 1611 N N . ASP A 1 203 ? -0.734 -11.413 24.255 1.00 75.50 203 ASP A N 1
ATOM 1612 C CA . ASP A 1 203 ? -0.727 -12.857 24.536 1.00 75.50 203 ASP A CA 1
ATOM 1613 C C . ASP A 1 203 ? 0.424 -13.315 25.450 1.00 75.50 203 ASP A C 1
ATOM 1615 O O . ASP A 1 203 ? 0.569 -14.506 25.734 1.00 75.50 203 ASP A O 1
ATOM 1619 N N . ARG A 1 204 ? 1.298 -12.400 25.886 1.00 64.44 204 ARG A N 1
ATOM 1620 C CA . ARG A 1 204 ? 2.337 -12.708 26.874 1.00 64.44 204 ARG A CA 1
ATOM 1621 C C . ARG A 1 204 ? 1.816 -12.279 28.239 1.00 64.44 204 ARG A C 1
ATOM 1623 O O . ARG A 1 204 ? 1.886 -11.099 28.565 1.00 64.44 204 ARG A O 1
ATOM 1630 N N . GLU A 1 205 ? 1.297 -13.230 29.018 1.00 50.94 205 GLU A N 1
ATOM 1631 C CA . GLU A 1 205 ? 0.957 -13.001 30.429 1.00 50.94 205 GLU A CA 1
ATOM 1632 C C . GLU A 1 205 ? 2.141 -12.314 31.142 1.00 50.94 205 GLU A C 1
ATOM 1634 O O . GLU A 1 205 ? 3.280 -12.788 31.064 1.00 50.94 205 GLU A O 1
ATOM 1639 N N . VAL A 1 206 ? 1.875 -11.160 31.770 1.00 51.53 206 VAL A N 1
ATOM 1640 C CA . VAL A 1 206 ? 2.838 -10.357 32.552 1.00 51.53 206 VAL A CA 1
ATOM 1641 C C . VAL A 1 206 ? 2.708 -10.676 34.029 1.00 51.53 206 VAL A C 1
ATOM 1643 O O . VAL A 1 206 ? 1.565 -10.599 34.534 1.00 51.53 206 VAL A O 1
#

Foldseek 3Di:
DEAEEEEEQEAPVPDDFDWDQAAADPDDFPDDGDTDRGLRLSVCLRPDDPPYAAEYEYEYEDPDPDGPSVVSVVVSVVVSVHDYHYHDHYFHPDDDPVRLVVSLVSLLVPAAALYEYEYEDADDDPCVVVSVLVSLVCNVVPGYNYDDPFYKYWDFDDDPNDTDHIHMYTPVLVSCLVVLLVVLVPDPDPDSPVSSVCVSCVPDDD

Sequence (206 aa):
MKRIYITAIPLDSNFSISRYAAEPANYRPQKPVRPYYYPITPVIADTARQGDEIKVIAVRQKNSPHSENLEIFRRELDGLGLPCALTDLTTPENQQRDGLLALFEALTGEMESDACYYADATFGTKTYPLVLSSALHYAEKILDEVEVCGIYYRELTREDGKVKSVQQYDISALFTLDGIVDMAAEDDLPDKKKFIRMMLHPDREV